Protein AF-A0A0F8XEX9-F1 (afdb_monomer_lite)

InterPro domains:
  IPR036691 Endonuclease/exonuclease/phosphatase superfamily [G3DSA:3.60.10.10] (51-305)
  IPR036691 Endonuclease/exonuclease/phosphatase superfamily [SSF56219] (55-307)

pLDDT: mean 83.43, std 15.1, range [39.84, 98.62]

Foldseek 3Di:
DVVVVVVVVVVVVVVVVVVLVVVLVVLQVVVLVPVQALQQAQAQFDKWWFWFDDPNDIAIEIEDARAALVCCVPPCCPVCQQSNPNHNNPVFCDAPDPVANDTSSLVVVLVLVLLLCPPPVGHHQKYKYFFDAPRSVVVSQVSDDPQKDKDWLDPPDDRGTIMMIGGNVFWDWPVVPWHWDDDVAPRWIWTWTWIDGPRFIETEIEGAHDLDPDLVRLLVVLVVQVVCQPVGQKYKYWYQQNDAPVSNVVSCVVVDVDPQKDKDQPAFTHWGDDSVNDDIDGGGRIIMIMGHDDTPGDTDTCCPSDPSSVSVVVVRD

Radius of gyration: 21.53 Å; chains: 1; bounding box: 59×56×55 Å

Sequence (317 aa):
LMTAIRADQLNGKVSALRQKWEIEEAIKSVFVGGLHEKWQFPSDHVPVGISLKKNKKQINIMTWNILNNCFMPHWVYKVNSQGLKRSLITELDRAISKDFQLTERDMYIVNLIVESINNPFQEKDFICLQECSKEFLMEMKTKLPKNYSIIFSREPLAKDQEAIIYRSDKFSILSNFSKCISPDFEHRVIMDVIFQSKGINIRLINAHLPFTHNVLPRSQLIHYLFDVRNSADFVIIAGDMNCTELDLKNEVKNNFSDNTCLIISPYPTVVYPKLDGNLLRTVVLDHFLILGDSYDQEVIPIDKLVSSSLEALNLLR

Secondary structure (DSSP, 8-state):
-HHHHHHHHHHHHHHHHHHHHHHHHHHHHHHHHHHHHH--SSSSS--EEEEEEETTEEEEEEEEE---GGGIIIIIIII-TTS-TTSHHHHS--BSSSSS--BHHHHHHHHHHHHHHT-TTS--SEEEEEEE-HHHHHHHHHHS-TTEEEEESSSSPPSSEEEEEEETTT-EE-GGG-EEE--SSTT--EEEEEEEETTEEEEEEEE---S-S-SHHHHHHHHHHHHTTTSSSEEEEEEE-SS-HHHHHHHHHHH-S-TTEEEE--S--EEEE-TTSS-EEEE--EEEEEESS---------TTS-HHHHHHHHHH-

Structure (mmCIF, N/CA/C/O backbone):
data_AF-A0A0F8XEX9-F1
#
_entry.id   AF-A0A0F8XEX9-F1
#
loop_
_atom_site.group_PDB
_atom_site.id
_atom_site.type_symbol
_atom_site.label_atom_id
_atom_site.label_alt_id
_atom_site.label_comp_id
_atom_site.label_asym_id
_atom_site.label_entity_id
_atom_site.label_seq_id
_atom_site.pdbx_PDB_ins_code
_atom_site.Cartn_x
_atom_site.Cartn_y
_atom_site.Cartn_z
_atom_site.occupancy
_atom_site.B_iso_or_equiv
_atom_site.auth_seq_id
_atom_site.auth_comp_id
_atom_site.auth_asym_id
_atom_site.auth_atom_id
_atom_site.pdbx_PDB_model_num
ATOM 1 N N . LEU A 1 1 ? 37.924 38.272 -30.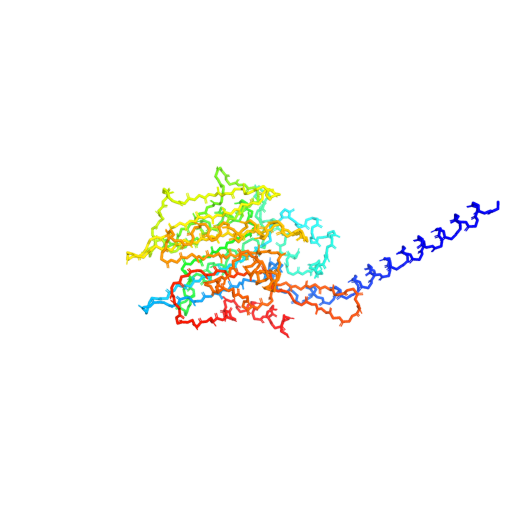191 1.00 55.19 1 LEU A N 1
ATOM 2 C CA . LEU A 1 1 ? 38.871 37.370 -29.491 1.00 55.19 1 LEU A CA 1
ATOM 3 C C . LEU A 1 1 ? 38.328 36.888 -28.138 1.00 55.19 1 LEU A C 1
ATOM 5 O O . LEU A 1 1 ? 38.081 35.701 -28.005 1.00 55.19 1 LEU A O 1
ATOM 9 N N . MET A 1 2 ? 38.034 37.775 -27.176 1.00 39.84 2 MET A N 1
ATOM 10 C CA . MET A 1 2 ? 37.462 37.407 -25.858 1.00 39.84 2 MET A CA 1
ATOM 11 C C . MET A 1 2 ? 36.144 36.605 -25.928 1.00 39.84 2 MET A C 1
ATOM 13 O O . MET A 1 2 ? 35.945 35.676 -25.150 1.00 39.84 2 MET A O 1
ATOM 17 N N . THR A 1 3 ? 35.260 36.911 -26.882 1.00 47.09 3 THR A N 1
ATOM 18 C CA . THR A 1 3 ? 33.996 36.175 -27.087 1.00 47.09 3 THR A CA 1
ATOM 19 C C . THR A 1 3 ? 34.215 34.753 -27.615 1.00 47.09 3 THR A C 1
ATOM 21 O O . THR A 1 3 ? 33.512 33.839 -27.202 1.00 47.09 3 THR A O 1
ATOM 24 N N . ALA A 1 4 ? 35.224 34.550 -28.469 1.00 40.75 4 ALA A N 1
ATOM 25 C CA . ALA A 1 4 ? 35.568 33.235 -29.016 1.00 40.75 4 ALA A CA 1
ATOM 26 C C . ALA A 1 4 ? 36.191 32.326 -27.942 1.00 40.75 4 ALA A C 1
ATOM 28 O O . ALA A 1 4 ? 35.785 31.180 -27.800 1.00 40.75 4 ALA A O 1
ATOM 29 N N . ILE A 1 5 ? 37.073 32.875 -27.097 1.00 49.56 5 ILE A N 1
ATOM 30 C CA . ILE A 1 5 ? 37.669 32.148 -25.961 1.00 49.56 5 ILE A CA 1
ATOM 31 C C . ILE A 1 5 ? 36.592 31.704 -24.955 1.00 49.56 5 ILE A C 1
ATOM 33 O O . ILE A 1 5 ? 36.642 30.587 -24.444 1.00 49.56 5 ILE A O 1
ATOM 37 N N . ARG A 1 6 ? 35.582 32.547 -24.686 1.00 46.97 6 ARG A N 1
ATOM 38 C CA . ARG A 1 6 ? 34.452 32.182 -23.813 1.00 46.97 6 ARG A CA 1
ATOM 39 C C . ARG A 1 6 ? 33.554 31.105 -24.425 1.00 46.97 6 ARG A C 1
ATOM 41 O O . ARG A 1 6 ? 33.086 30.248 -23.683 1.00 46.97 6 ARG A O 1
ATOM 48 N N . ALA A 1 7 ? 33.326 31.135 -25.739 1.00 52.25 7 ALA A N 1
ATOM 49 C CA . ALA A 1 7 ? 32.541 30.117 -26.436 1.00 52.25 7 ALA A CA 1
ATOM 50 C C . ALA A 1 7 ? 33.241 28.746 -26.426 1.00 52.25 7 ALA A C 1
ATOM 52 O O . ALA A 1 7 ? 32.605 27.749 -26.092 1.00 52.25 7 ALA A O 1
ATOM 53 N N . ASP A 1 8 ? 34.554 28.700 -26.669 1.00 56.50 8 ASP A N 1
ATOM 54 C CA . ASP A 1 8 ? 35.338 27.456 -26.609 1.00 56.50 8 ASP A CA 1
ATOM 55 C C . ASP A 1 8 ? 35.407 26.872 -25.192 1.00 56.50 8 ASP A C 1
ATOM 57 O O . ASP A 1 8 ? 35.254 25.664 -25.003 1.00 56.50 8 ASP A O 1
ATOM 61 N N . GLN A 1 9 ? 35.548 27.718 -24.165 1.00 59.16 9 GLN A N 1
ATOM 62 C CA . GLN A 1 9 ? 35.486 27.274 -22.768 1.00 59.16 9 GLN A CA 1
ATOM 63 C C . GLN A 1 9 ? 34.100 26.732 -22.384 1.00 59.16 9 GLN A C 1
ATOM 65 O O . GLN A 1 9 ? 34.009 25.782 -21.602 1.00 59.16 9 GLN A O 1
ATOM 70 N N . LEU A 1 10 ? 33.022 27.315 -22.920 1.00 61.78 10 LEU A N 1
ATOM 71 C CA . LEU A 1 10 ? 31.662 26.815 -22.712 1.00 61.78 10 LEU A CA 1
ATOM 72 C C . LEU A 1 10 ? 31.466 25.459 -23.403 1.00 61.78 10 LEU A C 1
ATOM 74 O O . LEU A 1 10 ? 30.965 24.529 -22.778 1.00 61.78 10 LEU A O 1
ATOM 78 N N . ASN A 1 11 ? 31.925 25.326 -24.650 1.00 65.75 11 ASN A N 1
ATOM 79 C CA . ASN A 1 11 ? 31.845 24.086 -25.424 1.00 65.75 11 ASN A CA 1
ATOM 80 C C . ASN A 1 11 ? 32.638 22.949 -24.767 1.00 65.75 11 ASN A C 1
ATOM 82 O O . ASN A 1 11 ? 32.134 21.831 -24.671 1.00 65.75 11 ASN A O 1
ATOM 86 N N . GLY A 1 12 ? 33.828 23.236 -24.227 1.00 66.19 12 GLY A N 1
ATOM 87 C CA . GLY A 1 12 ? 34.610 22.267 -23.456 1.00 66.19 12 GLY A CA 1
ATOM 88 C C . GLY A 1 12 ? 33.890 21.796 -22.186 1.00 66.19 12 GLY A C 1
ATOM 89 O O . GLY A 1 12 ? 33.852 20.598 -21.906 1.00 66.19 12 GLY A O 1
ATOM 90 N N . LYS A 1 13 ? 33.245 22.711 -21.446 1.00 69.62 13 LYS A N 1
ATOM 91 C CA . LYS A 1 13 ? 32.438 22.360 -20.262 1.00 69.62 13 LYS A CA 1
ATOM 92 C C . LYS A 1 13 ? 31.201 21.536 -20.621 1.00 69.62 13 LYS A C 1
ATOM 94 O O . LYS A 1 13 ? 30.913 20.562 -19.934 1.00 69.62 13 LYS A O 1
ATOM 99 N N . VAL A 1 14 ? 30.492 21.893 -21.692 1.00 69.62 14 VAL A N 1
ATOM 100 C CA . VAL A 1 14 ? 29.317 21.148 -22.173 1.00 69.62 14 VAL A CA 1
ATOM 101 C C . VAL A 1 14 ? 29.716 19.750 -22.650 1.00 69.62 14 VAL A C 1
ATOM 103 O O . VAL A 1 14 ? 29.054 18.780 -22.293 1.00 69.62 14 VAL A O 1
ATOM 106 N N . SER A 1 15 ? 30.829 19.620 -23.379 1.00 73.00 15 SER A N 1
ATOM 107 C CA . SER A 1 15 ? 31.355 18.322 -23.818 1.00 73.00 15 SER A CA 1
ATOM 108 C C . SER A 1 15 ? 31.762 17.436 -22.639 1.00 73.00 15 SER A C 1
ATOM 110 O 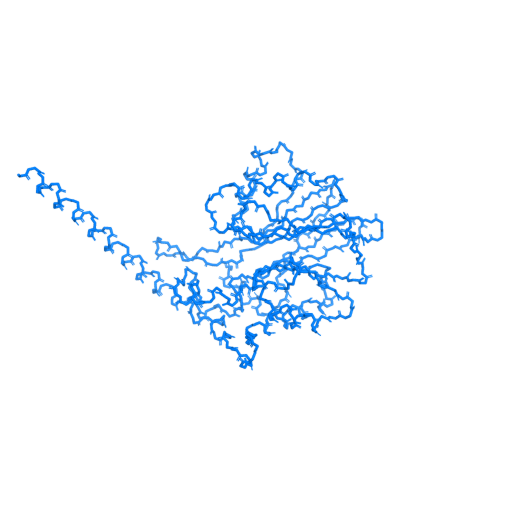O . SER A 1 15 ? 31.427 16.256 -22.627 1.00 73.00 15 SER A O 1
ATOM 112 N N . ALA A 1 16 ? 32.435 17.991 -21.625 1.00 68.38 16 ALA A N 1
ATOM 113 C CA . ALA A 1 16 ? 32.821 17.245 -20.427 1.00 68.38 16 ALA A CA 1
ATOM 114 C C . ALA A 1 16 ? 31.605 16.807 -19.592 1.00 68.38 16 ALA A C 1
ATOM 116 O O . ALA A 1 16 ? 31.568 15.681 -19.102 1.00 68.38 16 ALA A O 1
ATOM 117 N N . LEU A 1 17 ? 30.586 17.666 -19.459 1.00 68.19 17 LEU A N 1
ATOM 118 C CA . LEU A 1 17 ? 29.324 17.320 -18.795 1.00 68.19 17 LEU A CA 1
ATOM 119 C C . LEU A 1 17 ? 28.565 16.228 -19.552 1.00 68.19 17 LEU A C 1
ATOM 121 O O . LEU A 1 17 ? 28.056 15.302 -18.928 1.00 68.19 17 LEU A O 1
ATOM 125 N N . ARG A 1 18 ? 28.529 16.306 -20.887 1.00 69.12 18 ARG A N 1
ATOM 126 C CA . ARG A 1 18 ? 27.911 15.284 -21.734 1.00 69.12 18 ARG A CA 1
ATOM 127 C C . ARG A 1 18 ? 28.640 13.948 -21.627 1.00 69.12 18 ARG A C 1
ATOM 129 O O . ARG A 1 18 ? 27.987 12.938 -21.420 1.00 69.12 18 ARG A O 1
ATOM 136 N N . GLN A 1 19 ? 29.969 13.945 -21.700 1.00 67.56 19 GLN A N 1
ATOM 137 C CA . GLN A 1 19 ? 30.767 12.727 -21.554 1.00 67.56 19 GLN A CA 1
ATOM 138 C C . GLN A 1 19 ? 30.609 12.117 -20.155 1.00 67.56 19 GLN A C 1
ATOM 140 O O . GLN A 1 19 ? 30.469 10.906 -20.027 1.00 67.56 19 GLN A O 1
ATOM 145 N N . LYS A 1 20 ? 30.572 12.946 -19.103 1.00 70.06 20 LYS A N 1
ATOM 146 C CA . LYS A 1 20 ? 30.276 12.492 -17.740 1.00 70.06 20 LYS A CA 1
ATOM 147 C C . LYS A 1 20 ? 28.885 11.856 -17.653 1.00 70.06 20 LYS A C 1
ATOM 149 O O . LYS A 1 20 ? 28.767 10.778 -17.087 1.00 70.06 20 LYS A O 1
ATOM 154 N N . TRP A 1 21 ? 27.869 12.478 -18.248 1.00 70.06 21 TRP A N 1
ATOM 155 C CA . TRP A 1 21 ? 26.512 11.929 -18.307 1.00 70.06 21 TRP A CA 1
ATOM 156 C C . TRP A 1 21 ? 26.449 10.613 -19.098 1.00 70.06 21 TRP A C 1
ATOM 158 O O . TRP A 1 21 ? 25.865 9.649 -18.621 1.00 70.06 21 TRP A O 1
ATOM 168 N N . GLU A 1 22 ? 27.100 10.527 -20.261 1.00 71.69 22 GLU A N 1
ATOM 169 C CA . GLU A 1 22 ? 27.169 9.300 -21.070 1.00 71.69 22 GLU A CA 1
ATOM 170 C C . GLU A 1 22 ? 27.876 8.162 -20.313 1.00 71.69 22 GLU A C 1
ATOM 172 O O . GLU A 1 22 ? 27.427 7.019 -20.364 1.00 71.69 22 GLU A O 1
ATOM 177 N N . ILE A 1 23 ? 28.938 8.469 -19.559 1.00 68.00 23 ILE A N 1
ATOM 178 C CA . ILE A 1 23 ? 29.617 7.512 -18.675 1.00 68.00 23 ILE A CA 1
ATOM 179 C C . ILE A 1 23 ? 28.709 7.100 -17.511 1.00 68.00 23 ILE A C 1
ATOM 181 O O . ILE A 1 23 ? 28.632 5.916 -17.203 1.00 68.00 23 ILE A O 1
ATOM 185 N N . GLU A 1 24 ? 28.002 8.036 -16.873 1.00 64.94 24 GLU A N 1
ATOM 186 C CA . GLU A 1 24 ? 27.051 7.734 -15.796 1.00 64.94 24 GLU A CA 1
ATOM 187 C C . GLU A 1 24 ? 25.910 6.833 -16.289 1.00 64.94 24 GLU A C 1
ATOM 189 O O . GLU A 1 24 ? 25.579 5.854 -15.625 1.00 64.94 24 GLU A O 1
ATOM 194 N N . GLU A 1 25 ? 25.348 7.100 -17.469 1.00 63.91 25 GLU A N 1
ATOM 195 C CA . GLU A 1 25 ? 24.324 6.256 -18.095 1.00 63.91 25 GLU A CA 1
ATOM 196 C C . GLU A 1 25 ? 24.874 4.880 -18.495 1.00 63.91 25 GLU A C 1
ATOM 198 O O . GLU A 1 25 ? 24.223 3.858 -18.265 1.00 63.91 25 GLU A O 1
ATOM 203 N N . ALA A 1 26 ? 26.101 4.819 -19.020 1.00 62.62 26 ALA A N 1
ATOM 204 C CA . ALA A 1 26 ? 26.761 3.556 -19.331 1.00 62.62 26 ALA A CA 1
ATOM 205 C C . ALA A 1 26 ? 27.025 2.724 -18.062 1.00 62.62 26 ALA A C 1
ATOM 207 O O . ALA A 1 26 ? 26.693 1.539 -18.031 1.00 62.62 26 ALA A O 1
ATOM 208 N N . ILE A 1 27 ? 27.540 3.332 -16.987 1.00 59.12 27 ILE A N 1
ATOM 209 C CA . ILE A 1 27 ? 27.773 2.672 -15.691 1.00 59.12 27 ILE A CA 1
ATOM 210 C C . ILE A 1 27 ? 26.454 2.178 -15.097 1.00 59.12 27 ILE A C 1
ATOM 212 O O . ILE A 1 27 ? 26.380 1.018 -14.685 1.00 59.12 27 ILE A O 1
ATOM 216 N N . LYS A 1 28 ? 25.401 3.009 -15.110 1.00 56.44 28 LYS A N 1
ATOM 217 C CA . LYS A 1 28 ? 24.053 2.584 -14.707 1.00 56.44 28 LYS A CA 1
ATOM 218 C C . LYS A 1 28 ? 23.631 1.355 -15.497 1.00 56.44 28 LYS A C 1
ATOM 220 O O . LYS A 1 28 ? 23.244 0.374 -14.881 1.00 56.44 28 LYS A O 1
ATOM 225 N N . SER A 1 29 ? 23.766 1.369 -16.826 1.00 57.22 29 SER A N 1
ATOM 226 C CA . SER A 1 29 ? 23.341 0.257 -17.685 1.00 57.22 29 SER A CA 1
ATOM 227 C C . SER A 1 29 ? 24.072 -1.064 -17.398 1.00 57.22 29 SER A C 1
ATOM 229 O O . SER A 1 29 ? 23.446 -2.122 -17.454 1.00 57.22 29 SER A O 1
ATOM 231 N N . VAL A 1 30 ? 25.361 -1.015 -17.036 1.00 56.38 30 VAL A N 1
ATOM 232 C CA . VAL A 1 30 ? 26.176 -2.203 -16.721 1.00 56.38 30 VAL A CA 1
ATOM 233 C C . VAL A 1 30 ? 25.850 -2.753 -15.328 1.00 56.38 30 VAL A C 1
ATOM 235 O O . VAL A 1 30 ? 25.671 -3.958 -15.180 1.00 56.38 30 VAL A O 1
ATOM 238 N N . PHE A 1 31 ? 25.709 -1.896 -14.310 1.00 54.59 31 PHE A N 1
ATOM 239 C CA . PHE A 1 31 ? 25.426 -2.327 -12.929 1.00 54.59 31 PHE A CA 1
ATOM 240 C C . PHE A 1 31 ? 23.981 -2.790 -12.716 1.00 54.59 31 PHE A C 1
ATOM 242 O O . PHE A 1 31 ? 23.730 -3.775 -12.022 1.00 54.59 31 PHE A O 1
ATOM 249 N N . VAL A 1 32 ? 23.028 -2.126 -13.368 1.00 53.97 32 VAL A N 1
ATOM 250 C CA . VAL A 1 32 ? 21.626 -2.562 -13.461 1.00 53.97 32 VAL A CA 1
ATOM 251 C C . VAL A 1 32 ? 21.503 -3.955 -14.095 1.00 53.97 32 VAL A C 1
ATOM 253 O O . VAL A 1 32 ? 20.562 -4.701 -13.812 1.00 53.97 32 VAL A O 1
ATOM 256 N N . GLY A 1 33 ? 22.481 -4.340 -14.918 1.00 51.69 33 GLY A N 1
ATOM 257 C CA . GLY A 1 33 ? 22.553 -5.642 -15.569 1.00 51.69 33 GLY A CA 1
ATOM 258 C C . GLY A 1 33 ? 22.559 -6.843 -14.614 1.00 51.69 33 GLY A C 1
ATOM 259 O O . GLY A 1 33 ? 22.161 -7.917 -15.027 1.00 51.69 33 GLY A O 1
ATOM 260 N N . GLY A 1 34 ? 22.949 -6.689 -13.345 1.00 58.91 34 GLY A N 1
ATOM 261 C CA . GLY A 1 34 ? 22.879 -7.788 -12.369 1.00 58.91 34 GLY A CA 1
ATOM 262 C C . GLY A 1 34 ? 21.633 -7.776 -11.479 1.00 58.91 34 GLY A C 1
ATOM 263 O O . GLY A 1 34 ? 21.325 -8.783 -10.847 1.00 58.91 34 GLY A O 1
ATOM 264 N N . LEU A 1 35 ? 20.932 -6.640 -11.375 1.00 66.62 35 LEU A N 1
ATOM 265 C CA . LEU A 1 35 ? 19.806 -6.508 -10.448 1.00 66.62 35 LEU A CA 1
ATOM 266 C C . LEU A 1 35 ? 18.542 -7.178 -10.992 1.00 66.62 35 LEU A C 1
ATOM 268 O O . LEU A 1 35 ? 17.862 -7.882 -10.251 1.00 66.62 35 LEU A O 1
ATOM 272 N N . HIS A 1 36 ? 18.251 -6.996 -12.281 1.00 69.12 36 HIS A N 1
ATOM 273 C CA . HIS A 1 36 ? 17.047 -7.550 -12.897 1.00 69.12 36 HIS A CA 1
ATOM 274 C C . HIS A 1 36 ? 16.978 -9.080 -12.800 1.00 69.12 36 HIS A C 1
ATOM 276 O O . HIS A 1 36 ? 15.906 -9.608 -12.526 1.00 69.12 36 HIS A O 1
ATOM 282 N N . GLU A 1 37 ? 18.114 -9.778 -12.934 1.00 71.31 37 GLU A N 1
ATOM 283 C CA . GLU A 1 37 ? 18.192 -11.241 -12.788 1.00 71.31 37 GLU A CA 1
ATOM 284 C C . GLU A 1 37 ? 17.806 -11.697 -11.375 1.00 71.31 37 GLU A C 1
ATOM 286 O O . GLU A 1 37 ? 17.230 -12.768 -11.191 1.00 71.31 37 GLU A O 1
ATOM 291 N N . LYS A 1 38 ? 18.099 -10.873 -10.365 1.00 77.06 38 LYS A N 1
ATOM 292 C CA . LYS A 1 38 ? 17.821 -11.182 -8.960 1.00 77.06 38 LYS A CA 1
ATOM 293 C C . LYS A 1 38 ? 16.453 -10.688 -8.495 1.00 77.06 38 LYS A C 1
ATOM 295 O O . LYS A 1 38 ? 15.954 -11.165 -7.479 1.00 77.06 38 LYS A O 1
ATOM 300 N N . TRP A 1 39 ? 15.843 -9.744 -9.211 1.00 82.00 39 TRP A N 1
ATOM 301 C CA . TRP A 1 39 ? 14.526 -9.214 -8.874 1.00 82.00 39 TRP A CA 1
ATOM 302 C C . TRP A 1 39 ? 13.417 -10.157 -9.354 1.00 82.00 39 TRP A C 1
ATOM 304 O O . TRP A 1 39 ? 12.761 -9.944 -10.373 1.00 82.00 39 TRP A O 1
ATOM 314 N N . GLN A 1 40 ? 13.212 -11.222 -8.585 1.00 85.00 40 GLN A N 1
ATOM 315 C CA . GLN A 1 40 ? 12.191 -12.245 -8.818 1.00 85.00 40 GLN A CA 1
ATOM 316 C C . GLN A 1 40 ? 10.869 -11.905 -8.108 1.00 85.00 40 GLN A C 1
ATOM 318 O O . GLN A 1 40 ? 10.190 -12.769 -7.557 1.00 85.00 40 GLN A O 1
ATOM 323 N N . PHE A 1 41 ? 10.508 -10.617 -8.095 1.00 88.12 41 PHE A N 1
ATOM 324 C CA . PHE A 1 41 ? 9.301 -10.105 -7.449 1.00 88.12 41 PHE A CA 1
ATOM 325 C C . PHE A 1 41 ? 8.422 -9.337 -8.456 1.00 88.12 41 PHE A C 1
ATOM 327 O O . PHE A 1 41 ? 8.970 -8.639 -9.312 1.00 88.12 41 PHE A O 1
ATOM 334 N N . PRO A 1 42 ? 7.076 -9.452 -8.407 1.00 91.88 42 PRO A N 1
ATOM 335 C CA . PRO A 1 42 ? 6.188 -8.918 -9.451 1.00 91.88 42 PRO A CA 1
ATOM 336 C C . PRO A 1 42 ? 5.854 -7.419 -9.309 1.00 91.88 42 PRO A C 1
ATOM 338 O O . PRO A 1 42 ? 5.080 -6.888 -10.105 1.00 91.88 42 PRO A O 1
ATOM 341 N N . SER A 1 43 ? 6.425 -6.728 -8.323 1.00 93.19 43 SER A N 1
ATOM 342 C CA . SER A 1 43 ? 6.314 -5.275 -8.132 1.00 93.19 43 SER A CA 1
ATOM 343 C C . SER A 1 43 ? 7.705 -4.681 -7.912 1.00 93.19 43 SER A C 1
ATOM 345 O O . SER A 1 43 ? 8.633 -5.412 -7.559 1.00 93.19 43 SER A O 1
ATOM 347 N N . ASP A 1 44 ? 7.862 -3.381 -8.148 1.00 90.62 44 ASP A N 1
ATOM 348 C CA . ASP A 1 44 ? 9.071 -2.626 -7.814 1.00 90.62 44 ASP A CA 1
ATOM 349 C C . ASP A 1 44 ? 9.199 -2.340 -6.310 1.00 90.62 44 ASP A C 1
ATOM 351 O O . ASP A 1 44 ? 10.302 -2.072 -5.834 1.00 90.62 44 ASP A O 1
ATOM 355 N N . HIS A 1 45 ? 8.105 -2.490 -5.560 1.00 92.06 45 HIS A N 1
ATOM 356 C CA . HIS A 1 45 ? 8.088 -2.483 -4.101 1.00 92.06 45 HIS A CA 1
ATOM 357 C C . HIS A 1 45 ? 7.814 -3.886 -3.549 1.00 92.06 45 HIS A C 1
ATOM 359 O O . HIS A 1 45 ? 6.994 -4.640 -4.081 1.00 92.06 45 HIS A O 1
ATOM 365 N N . VAL A 1 46 ? 8.442 -4.232 -2.424 1.00 89.25 46 VAL A N 1
ATOM 366 C CA . VAL A 1 46 ? 8.003 -5.369 -1.596 1.00 89.25 46 VAL A CA 1
ATOM 367 C C . VAL A 1 46 ? 6.885 -4.934 -0.636 1.00 89.25 46 VAL A C 1
ATOM 369 O O . VAL A 1 46 ? 6.954 -3.827 -0.100 1.00 89.25 46 VAL A O 1
ATOM 372 N N . PRO A 1 47 ? 5.864 -5.777 -0.371 1.00 90.69 47 PRO A N 1
ATOM 373 C CA . PRO A 1 47 ? 4.828 -5.449 0.605 1.00 90.69 47 PRO A CA 1
ATOM 374 C C . PRO A 1 47 ? 5.469 -5.287 1.976 1.00 90.69 47 PRO A C 1
ATOM 376 O O . PRO A 1 47 ? 6.367 -6.058 2.303 1.00 90.69 47 PRO A O 1
ATOM 379 N N . VAL A 1 48 ? 4.983 -4.360 2.799 1.00 89.81 48 VAL A N 1
ATOM 380 C CA . VAL A 1 48 ? 5.390 -4.194 4.205 1.00 89.81 48 VAL A CA 1
ATOM 381 C C . VAL A 1 48 ? 4.185 -4.327 5.117 1.00 89.81 48 VAL A C 1
ATOM 383 O O . VAL A 1 48 ? 3.057 -4.026 4.733 1.00 89.81 48 VAL A O 1
ATOM 386 N N . GLY A 1 49 ? 4.395 -4.755 6.358 1.00 90.25 49 GLY A N 1
ATOM 387 C CA . GLY A 1 49 ? 3.301 -4.822 7.313 1.00 90.25 49 GLY A CA 1
ATOM 388 C C . GLY A 1 49 ? 3.727 -4.696 8.759 1.00 90.25 49 GLY A C 1
ATOM 389 O O . GLY A 1 49 ? 4.902 -4.826 9.102 1.00 90.25 49 GLY A O 1
ATOM 390 N N . ILE A 1 50 ? 2.730 -4.430 9.594 1.00 89.75 50 ILE A N 1
ATOM 391 C CA . ILE A 1 50 ? 2.855 -4.235 11.033 1.00 89.75 50 ILE A CA 1
ATOM 392 C C . ILE A 1 50 ? 1.722 -4.957 11.761 1.00 89.75 50 ILE A C 1
ATOM 394 O O . ILE A 1 50 ? 0.648 -5.205 11.209 1.00 89.75 50 ILE A O 1
ATOM 398 N N . SER A 1 51 ? 1.963 -5.274 13.029 1.00 89.50 51 SER A N 1
ATOM 399 C CA . SER A 1 51 ? 0.940 -5.739 13.964 1.00 89.50 51 SER A CA 1
ATOM 400 C C . SER A 1 51 ? 0.825 -4.720 15.091 1.00 89.50 51 SER A C 1
ATOM 402 O O . SER A 1 51 ? 1.814 -4.393 15.739 1.00 89.50 51 SER A O 1
ATOM 404 N N . LEU A 1 52 ? -0.373 -4.196 15.325 1.00 85.81 52 LEU A N 1
ATOM 405 C CA . LEU A 1 52 ? -0.647 -3.252 16.403 1.00 85.81 52 LEU A CA 1
ATOM 406 C C . LEU A 1 52 ? -1.431 -3.943 17.500 1.00 85.81 52 LEU A C 1
ATOM 408 O O . LEU A 1 52 ? -2.503 -4.488 17.244 1.00 85.81 52 LEU A O 1
ATOM 412 N N . LYS A 1 53 ? -0.914 -3.904 18.728 1.00 83.75 53 LYS A N 1
ATOM 413 C CA . LYS A 1 53 ? -1.552 -4.525 19.886 1.00 83.75 53 LYS A CA 1
ATOM 414 C C . LYS A 1 53 ? -1.967 -3.468 20.904 1.00 83.75 53 LYS A C 1
ATOM 416 O O . LYS A 1 53 ? -1.151 -2.674 21.356 1.00 83.75 53 LYS A O 1
ATOM 421 N N . LYS A 1 54 ? -3.243 -3.474 21.293 1.00 76.81 54 LYS A N 1
ATOM 422 C CA . LYS A 1 54 ? -3.766 -2.670 22.411 1.00 76.81 54 LYS A CA 1
ATOM 423 C C . LYS A 1 54 ? -4.841 -3.455 23.147 1.00 76.81 54 LYS A C 1
ATOM 425 O O . LYS A 1 54 ? -5.749 -4.009 22.530 1.00 76.81 54 LYS A O 1
ATOM 430 N N . ASN A 1 55 ? -4.735 -3.538 24.473 1.00 78.31 55 ASN A N 1
ATOM 431 C CA . ASN A 1 55 ? -5.696 -4.247 25.329 1.00 78.31 55 ASN A CA 1
ATOM 432 C C . ASN A 1 55 ? -5.996 -5.684 24.851 1.00 78.31 55 ASN A C 1
ATOM 434 O O . ASN A 1 55 ? -7.153 -6.100 24.789 1.00 78.31 55 ASN A O 1
ATOM 438 N N . LYS A 1 56 ? -4.950 -6.437 24.476 1.00 80.62 56 LYS A N 1
ATOM 439 C CA . LYS A 1 56 ? -5.017 -7.808 23.915 1.00 80.62 56 LYS A CA 1
ATOM 440 C C . LYS A 1 56 ? -5.701 -7.940 22.545 1.00 80.62 56 LYS A C 1
ATOM 442 O O . LYS A 1 56 ? -5.782 -9.052 22.032 1.00 80.62 56 LYS A O 1
ATOM 447 N N . LYS A 1 57 ? -6.169 -6.850 21.934 1.00 83.25 57 LYS A N 1
ATOM 448 C CA . LYS A 1 57 ? -6.604 -6.843 20.534 1.00 83.25 57 LYS A CA 1
ATOM 449 C C . LYS A 1 57 ? -5.390 -6.592 19.652 1.00 83.25 57 LYS A C 1
ATOM 451 O O . LYS A 1 57 ? -4.614 -5.687 19.946 1.00 83.25 57 LYS A O 1
ATOM 456 N N . GLN A 1 58 ? -5.246 -7.396 18.608 1.00 88.50 58 GLN A N 1
ATOM 457 C CA . GLN A 1 58 ? -4.215 -7.250 17.589 1.00 88.50 58 GLN A CA 1
ATOM 458 C C . GLN A 1 58 ? -4.877 -6.838 16.273 1.00 88.50 58 GLN A C 1
ATOM 460 O O . GLN A 1 58 ? -5.932 -7.375 15.935 1.00 88.50 58 GLN A O 1
ATOM 465 N N . ILE A 1 59 ? -4.273 -5.873 15.583 1.00 91.19 59 ILE A N 1
ATOM 466 C CA . ILE A 1 59 ? -4.669 -5.396 14.260 1.00 91.19 59 ILE A CA 1
ATOM 467 C C . ILE A 1 59 ? -3.469 -5.574 13.339 1.00 91.19 59 ILE A C 1
ATOM 469 O O . ILE A 1 59 ? -2.416 -4.985 13.579 1.00 91.19 59 ILE A O 1
ATOM 473 N N . ASN A 1 60 ? -3.627 -6.369 12.291 1.00 93.25 60 ASN A N 1
ATOM 474 C CA . ASN A 1 60 ? -2.569 -6.629 11.322 1.00 93.25 60 ASN A CA 1
ATOM 475 C C . ASN A 1 60 ? -2.811 -5.814 10.053 1.00 93.25 60 ASN A C 1
ATOM 477 O O . ASN A 1 60 ? -3.860 -5.945 9.420 1.00 93.25 60 ASN A O 1
ATOM 481 N N . ILE A 1 61 ? -1.837 -4.992 9.675 1.00 94.62 61 ILE A N 1
ATOM 482 C CA . ILE A 1 61 ? -1.942 -4.066 8.544 1.00 94.62 61 ILE A CA 1
ATOM 483 C C . ILE A 1 61 ? -0.799 -4.351 7.585 1.00 94.62 61 ILE A C 1
ATOM 485 O O . ILE A 1 61 ? 0.344 -4.511 8.009 1.00 94.62 61 ILE A O 1
ATOM 489 N N . MET A 1 62 ? -1.113 -4.409 6.299 1.00 95.31 62 MET A N 1
ATOM 490 C CA . MET A 1 62 ? -0.140 -4.462 5.215 1.00 95.31 62 MET A CA 1
ATOM 491 C C . MET A 1 62 ? -0.317 -3.232 4.327 1.00 95.31 62 MET A C 1
ATOM 493 O O . MET A 1 62 ? -1.443 -2.775 4.138 1.00 95.31 62 MET A O 1
ATOM 497 N N . THR A 1 63 ? 0.768 -2.711 3.770 1.00 96.56 63 THR A N 1
ATOM 498 C CA . THR A 1 63 ? 0.712 -1.783 2.643 1.00 96.56 63 THR A CA 1
ATOM 499 C C . THR A 1 63 ? 1.612 -2.256 1.515 1.00 96.56 63 THR A C 1
ATOM 501 O O . THR A 1 63 ? 2.625 -2.912 1.775 1.00 96.56 63 THR A O 1
ATOM 504 N N . TRP A 1 64 ? 1.215 -1.974 0.276 1.00 96.88 64 TRP A N 1
ATOM 505 C CA . TRP A 1 64 ? 1.976 -2.366 -0.899 1.00 96.88 64 TRP A CA 1
ATOM 506 C C . TRP A 1 64 ? 1.651 -1.497 -2.120 1.00 96.88 64 TRP A C 1
ATOM 508 O O . TRP A 1 64 ? 0.522 -1.529 -2.619 1.00 96.88 64 TRP A O 1
ATOM 518 N N . ASN A 1 65 ? 2.658 -0.794 -2.645 1.00 96.94 65 ASN A N 1
ATOM 519 C CA . ASN A 1 65 ? 2.619 -0.266 -4.005 1.00 96.94 65 ASN A CA 1
ATOM 520 C C . ASN A 1 65 ? 2.819 -1.427 -4.995 1.00 96.94 65 ASN A C 1
ATOM 522 O O . ASN A 1 65 ? 3.854 -2.096 -4.995 1.00 96.94 65 ASN A O 1
ATOM 526 N N . ILE A 1 66 ? 1.796 -1.729 -5.794 1.00 96.50 66 ILE A N 1
ATOM 527 C CA . ILE A 1 66 ? 1.807 -2.912 -6.667 1.00 96.50 66 ILE A CA 1
ATOM 528 C C . ILE A 1 66 ? 2.337 -2.629 -8.075 1.00 96.50 66 ILE A C 1
ATOM 530 O O . ILE A 1 66 ? 2.405 -3.562 -8.883 1.00 96.50 66 ILE A O 1
ATOM 534 N N . LEU A 1 67 ? 2.733 -1.379 -8.345 1.00 95.62 67 LEU A N 1
ATOM 535 C CA . LEU A 1 67 ? 3.132 -0.846 -9.643 1.00 95.62 67 LEU A CA 1
ATOM 536 C C . LEU A 1 67 ? 2.014 -0.964 -10.679 1.00 95.62 67 LEU A C 1
ATOM 538 O O . LEU A 1 67 ? 1.664 -2.062 -11.100 1.00 95.62 67 LEU A O 1
ATOM 542 N N . ASN A 1 68 ? 1.474 0.141 -11.179 1.00 95.38 68 ASN A N 1
ATOM 543 C CA . ASN A 1 68 ? 0.450 0.067 -12.227 1.00 95.38 68 ASN A CA 1
ATOM 544 C C . ASN A 1 68 ? 1.076 -0.289 -13.588 1.00 95.38 68 ASN A C 1
ATOM 546 O O . ASN A 1 68 ? 2.098 0.282 -13.980 1.00 95.38 68 ASN A O 1
ATOM 550 N N . ASN A 1 69 ? 0.421 -1.145 -14.387 1.00 92.69 69 ASN A N 1
ATOM 551 C CA . ASN A 1 69 ? 0.858 -1.448 -15.760 1.00 92.69 69 ASN A CA 1
ATOM 552 C C . ASN A 1 69 ? 1.002 -0.182 -16.627 1.00 92.69 69 ASN A C 1
ATOM 554 O O . ASN A 1 69 ? 1.820 -0.150 -17.546 1.00 92.69 69 ASN A O 1
ATOM 558 N N . CYS A 1 70 ? 0.254 0.893 -16.339 1.00 92.56 70 CYS A N 1
ATOM 559 C CA . CYS A 1 70 ? 0.389 2.143 -17.089 1.00 92.56 70 CYS A CA 1
ATOM 560 C C . CYS A 1 70 ? 1.779 2.789 -16.967 1.00 92.56 70 CYS A C 1
ATOM 562 O O . CYS A 1 70 ? 2.163 3.569 -17.842 1.00 92.56 70 CYS A O 1
ATOM 564 N N . PHE A 1 71 ? 2.550 2.456 -15.927 1.00 92.06 71 PHE A N 1
ATOM 565 C CA . PHE A 1 71 ? 3.912 2.952 -15.742 1.00 92.06 71 PHE A CA 1
ATOM 566 C C . PHE A 1 71 ? 4.967 2.095 -16.454 1.00 92.06 71 PHE A C 1
ATOM 568 O O . PHE A 1 71 ? 6.078 2.580 -16.683 1.00 92.06 71 PHE A O 1
ATOM 575 N N . MET A 1 72 ? 4.632 0.881 -16.909 1.00 92.62 72 MET A N 1
ATOM 576 C CA . MET A 1 72 ? 5.580 -0.036 -17.559 1.00 92.62 72 MET A CA 1
ATOM 577 C C . MET A 1 72 ? 6.312 0.586 -18.765 1.00 92.62 72 MET A C 1
ATOM 579 O O . MET A 1 72 ? 7.551 0.567 -18.773 1.00 92.62 72 MET A O 1
ATOM 583 N N . PRO A 1 73 ? 5.637 1.218 -19.758 1.00 91.38 73 PRO A N 1
ATOM 584 C CA . PRO A 1 73 ? 6.314 1.757 -20.945 1.00 91.38 73 PRO A CA 1
ATOM 585 C C . PRO A 1 73 ? 7.339 2.851 -20.634 1.00 91.38 73 PRO A C 1
ATOM 587 O O . PRO A 1 73 ? 8.370 2.958 -21.302 1.00 91.38 73 PRO A O 1
ATOM 590 N N . HIS A 1 74 ? 7.051 3.690 -19.639 1.00 87.12 74 HIS A N 1
ATOM 591 C CA . HIS A 1 74 ? 7.848 4.875 -19.343 1.00 87.12 74 HIS A CA 1
ATOM 592 C C . HIS A 1 74 ? 8.848 4.631 -18.216 1.00 87.12 74 HIS A C 1
ATOM 594 O O . HIS A 1 74 ? 10.033 4.901 -18.398 1.00 87.12 74 HIS A O 1
ATOM 600 N N . TRP A 1 75 ? 8.403 4.101 -17.082 1.00 86.06 75 TRP A N 1
ATOM 601 C CA . TRP A 1 75 ? 9.239 3.933 -15.899 1.00 86.06 75 TRP A CA 1
ATOM 602 C C . TRP A 1 75 ? 10.147 2.709 -16.011 1.00 86.06 75 TRP A C 1
ATOM 604 O O . TRP A 1 75 ? 11.365 2.826 -15.878 1.00 86.06 75 TRP A O 1
ATOM 614 N N . VAL A 1 76 ? 9.584 1.553 -16.364 1.00 87.94 76 VAL A N 1
ATOM 615 C CA . VAL A 1 76 ? 10.328 0.285 -16.355 1.00 87.94 76 VAL A CA 1
ATOM 616 C C . VAL A 1 76 ? 11.129 0.086 -17.643 1.00 87.94 76 VAL A C 1
ATOM 618 O O . VAL A 1 76 ? 12.343 -0.109 -17.600 1.00 87.94 76 VAL A O 1
ATOM 621 N N . TYR A 1 77 ? 10.490 0.172 -18.814 1.00 87.06 77 TYR A N 1
ATOM 622 C CA . TYR A 1 77 ? 11.164 -0.142 -20.080 1.00 87.06 77 TYR A CA 1
ATOM 623 C C . TYR A 1 77 ? 12.105 0.957 -20.585 1.00 87.06 77 TYR A C 1
ATOM 625 O O . TYR A 1 77 ? 13.153 0.638 -21.173 1.00 87.06 77 TYR A O 1
ATOM 633 N N . LYS A 1 78 ? 11.711 2.228 -20.405 1.00 85.25 78 LYS A N 1
ATOM 634 C CA . LYS A 1 78 ? 12.422 3.400 -20.938 1.00 85.25 78 LYS A CA 1
ATOM 635 C C . LYS A 1 78 ? 13.387 4.014 -19.927 1.00 85.25 78 LYS A C 1
ATOM 637 O O . LYS A 1 78 ? 14.553 4.165 -20.267 1.00 85.25 78 LYS A O 1
ATOM 642 N N . VAL A 1 79 ? 12.913 4.395 -18.737 1.00 82.94 79 VAL A N 1
ATOM 643 C CA . VAL A 1 79 ? 13.758 5.036 -17.714 1.00 82.94 79 VAL A CA 1
ATOM 644 C C . VAL A 1 79 ? 14.653 4.006 -17.027 1.00 82.94 79 VAL A C 1
ATOM 646 O O . VAL A 1 79 ? 15.848 4.247 -16.892 1.00 82.94 79 VAL A O 1
ATOM 649 N N . ASN A 1 80 ? 14.098 2.853 -16.636 1.00 80.38 80 ASN A N 1
ATOM 650 C CA . ASN A 1 80 ? 14.820 1.754 -15.991 1.00 80.38 80 ASN A CA 1
ATOM 651 C C . ASN A 1 80 ? 15.697 2.216 -14.805 1.00 80.38 80 ASN A C 1
ATOM 653 O O . ASN A 1 80 ? 16.805 1.720 -14.600 1.00 80.38 80 ASN A O 1
ATOM 657 N N . SER A 1 81 ? 15.211 3.196 -14.037 1.00 73.56 81 SER A N 1
ATOM 658 C CA . SER A 1 81 ? 15.963 3.892 -12.978 1.00 73.56 81 SER A CA 1
ATOM 659 C C . SER A 1 81 ? 16.418 2.961 -11.859 1.00 73.56 81 SER A C 1
ATOM 661 O O . SER A 1 81 ? 17.476 3.179 -11.276 1.00 73.56 81 SER A O 1
ATOM 663 N N . GLN A 1 82 ? 15.628 1.930 -11.575 1.00 76.62 82 GLN A N 1
ATOM 664 C CA . GLN A 1 82 ? 15.890 0.923 -10.548 1.00 76.62 82 GLN A CA 1
ATOM 665 C C . GLN A 1 82 ? 16.494 -0.360 -11.123 1.00 76.62 82 GLN A C 1
ATOM 667 O O . GLN A 1 82 ? 16.834 -1.272 -10.385 1.00 76.62 82 GLN A O 1
ATOM 672 N N . GLY A 1 83 ? 16.647 -0.450 -12.442 1.00 77.19 83 GLY A N 1
ATOM 673 C CA . GLY A 1 83 ? 17.203 -1.632 -13.074 1.00 77.19 83 GLY A CA 1
ATOM 674 C C . GLY A 1 83 ? 16.298 -2.854 -13.129 1.00 77.19 83 GLY A C 1
ATOM 675 O O . GLY A 1 83 ? 16.774 -3.980 -13.044 1.00 77.19 83 GLY A O 1
ATOM 676 N N . LEU A 1 84 ? 15.000 -2.619 -13.293 1.00 83.94 84 LEU A N 1
ATOM 677 C CA . LEU A 1 84 ? 13.952 -3.638 -13.329 1.00 83.94 84 LEU A CA 1
ATOM 678 C C . LEU A 1 84 ? 13.660 -4.171 -14.736 1.00 83.94 84 LEU A C 1
ATOM 680 O O . LEU A 1 84 ? 12.873 -5.096 -14.912 1.00 83.94 84 LEU A O 1
ATOM 684 N N . LYS A 1 85 ? 14.268 -3.604 -15.776 1.00 84.62 85 LYS A N 1
ATOM 685 C CA . LYS A 1 85 ? 14.118 -4.109 -17.140 1.00 84.62 85 LYS A CA 1
ATOM 686 C C . LYS A 1 85 ? 14.694 -5.523 -17.237 1.00 84.62 85 LYS A C 1
ATOM 688 O O . LYS A 1 85 ? 15.872 -5.701 -16.952 1.00 84.62 85 LYS A O 1
ATOM 693 N N . ARG A 1 86 ? 13.897 -6.474 -17.745 1.00 85.00 86 ARG A N 1
ATOM 694 C CA . ARG A 1 86 ? 14.184 -7.926 -17.801 1.00 85.00 86 ARG A CA 1
ATOM 695 C C . ARG A 1 86 ? 14.093 -8.642 -16.447 1.00 85.00 86 ARG A C 1
ATOM 697 O O . ARG A 1 86 ? 14.627 -9.733 -16.317 1.00 85.00 86 ARG A O 1
ATOM 704 N N . SER A 1 87 ? 13.452 -8.037 -15.449 1.00 89.12 87 SER A N 1
ATOM 705 C CA . SER A 1 87 ? 13.072 -8.741 -14.223 1.00 89.12 87 SER A CA 1
ATOM 706 C C . SER A 1 87 ? 11.762 -9.503 -14.414 1.00 89.12 87 SER A C 1
ATOM 708 O O . SER A 1 87 ? 11.082 -9.331 -15.438 1.00 89.12 87 SER A O 1
ATOM 710 N N . LEU A 1 88 ? 11.351 -10.241 -13.377 1.00 90.12 88 LEU A N 1
ATOM 711 C CA . LEU A 1 88 ? 10.051 -10.911 -13.329 1.00 90.12 88 LEU A CA 1
ATOM 712 C C . LEU A 1 88 ? 8.884 -9.951 -13.636 1.00 90.12 88 LEU A C 1
ATOM 714 O O . LEU A 1 88 ? 7.916 -10.350 -14.277 1.00 90.12 88 LEU A O 1
ATOM 718 N N . ILE A 1 89 ? 8.995 -8.668 -13.261 1.00 92.62 89 ILE A N 1
ATOM 719 C CA . ILE A 1 89 ? 7.995 -7.631 -13.574 1.00 92.62 89 ILE A CA 1
ATOM 720 C C . ILE A 1 89 ? 7.764 -7.560 -15.086 1.00 92.62 89 ILE A C 1
ATOM 722 O O . ILE A 1 89 ? 6.637 -7.680 -15.553 1.00 92.62 89 ILE A O 1
ATOM 726 N N . THR A 1 90 ? 8.835 -7.392 -15.866 1.00 92.88 90 THR A N 1
ATOM 727 C CA . THR A 1 90 ? 8.729 -7.293 -17.329 1.00 92.88 90 THR A CA 1
ATOM 728 C C . THR A 1 90 ? 8.469 -8.629 -18.009 1.00 92.88 90 THR A C 1
ATOM 730 O O . THR A 1 90 ? 7.925 -8.644 -19.110 1.00 92.88 90 THR A O 1
ATOM 733 N N . GLU A 1 91 ? 8.864 -9.742 -17.385 1.00 93.12 91 GLU A N 1
ATOM 734 C CA . GLU A 1 91 ? 8.554 -11.077 -17.890 1.00 93.12 91 GLU A CA 1
ATOM 735 C C . GLU A 1 91 ? 7.062 -11.377 -17.781 1.00 93.12 91 GLU A C 1
ATOM 737 O O . GLU A 1 91 ? 6.517 -12.001 -18.685 1.00 93.12 91 GLU A O 1
ATOM 742 N N . LEU A 1 92 ? 6.395 -10.931 -16.717 1.00 94.44 92 LEU A N 1
ATOM 743 C CA . LEU A 1 92 ? 4.967 -11.156 -16.486 1.00 94.44 92 LEU A CA 1
ATOM 744 C C . LEU A 1 92 ? 4.068 -10.030 -17.034 1.00 94.44 92 LEU A C 1
ATOM 746 O O . LEU A 1 92 ? 2.843 -10.120 -16.934 1.00 94.44 92 LEU A O 1
ATOM 750 N N . ASP A 1 93 ? 4.630 -8.979 -17.637 1.00 94.00 93 ASP A N 1
ATOM 751 C CA . ASP A 1 93 ? 3.876 -7.887 -18.277 1.00 94.00 93 ASP A CA 1
ATOM 752 C C . ASP A 1 93 ? 3.310 -8.313 -19.645 1.00 94.00 93 ASP A C 1
ATOM 754 O O . ASP A 1 93 ? 3.657 -7.806 -20.713 1.00 94.00 93 ASP A O 1
ATOM 758 N N . ARG A 1 94 ? 2.466 -9.345 -19.610 1.00 93.62 94 ARG A N 1
ATOM 759 C CA . ARG A 1 94 ? 1.804 -9.959 -20.760 1.00 93.62 94 ARG A CA 1
ATOM 760 C C . ARG A 1 94 ? 0.310 -10.004 -20.504 1.00 93.62 94 ARG A C 1
ATOM 762 O O . ARG A 1 94 ? -0.123 -10.567 -19.505 1.00 93.62 94 ARG A O 1
ATOM 769 N N . ALA A 1 95 ? -0.478 -9.422 -21.405 1.00 93.12 95 ALA A N 1
ATOM 770 C CA . ALA A 1 95 ? -1.933 -9.442 -21.296 1.00 93.12 95 ALA A CA 1
ATOM 771 C C . ALA A 1 95 ? -2.471 -10.881 -21.387 1.00 93.12 95 ALA A C 1
ATOM 773 O O . ALA A 1 95 ? -2.143 -11.612 -22.323 1.00 93.12 95 ALA A O 1
ATOM 774 N N . ILE A 1 96 ? -3.334 -11.267 -20.445 1.00 91.06 96 ILE A N 1
ATOM 775 C CA . ILE A 1 96 ? -3.947 -12.609 -20.397 1.00 91.06 96 ILE A CA 1
ATOM 776 C C . ILE A 1 96 ? -5.082 -12.733 -21.419 1.00 91.06 96 ILE A C 1
ATOM 778 O O . ILE A 1 96 ? -5.373 -13.817 -21.923 1.00 91.06 96 ILE A O 1
ATOM 782 N N . SER A 1 97 ? -5.724 -11.616 -21.757 1.00 80.62 97 SER A N 1
ATOM 783 C CA . SER A 1 97 ? -6.757 -11.568 -22.787 1.00 80.62 97 SER A CA 1
ATOM 784 C C . SER A 1 97 ? -6.607 -10.310 -23.637 1.00 80.62 97 SER A C 1
ATOM 786 O O . SER A 1 97 ? -6.084 -9.299 -23.179 1.00 80.62 97 SER A O 1
ATOM 788 N N . LYS A 1 98 ? -7.072 -10.357 -24.889 1.00 68.88 98 LYS A N 1
ATOM 789 C CA . LYS A 1 98 ? -7.000 -9.199 -25.797 1.00 68.88 98 LYS A CA 1
ATOM 790 C C . LYS A 1 98 ? -7.971 -8.078 -25.418 1.00 68.88 98 LYS A C 1
ATOM 792 O O . LYS A 1 98 ? -7.705 -6.924 -25.736 1.00 68.88 98 LYS A O 1
ATOM 797 N N . ASP A 1 99 ? -9.061 -8.424 -24.739 1.00 70.31 99 ASP A N 1
ATOM 798 C CA . ASP A 1 99 ? -10.154 -7.499 -24.419 1.00 70.31 99 ASP A CA 1
ATOM 799 C C . ASP A 1 99 ? -10.000 -6.855 -23.033 1.00 70.31 99 ASP A C 1
ATOM 801 O O . ASP A 1 99 ? -10.712 -5.910 -22.697 1.00 70.31 99 ASP A O 1
ATOM 805 N N . PHE A 1 100 ? -9.065 -7.357 -22.225 1.00 68.31 100 PHE A N 1
ATOM 806 C CA . PHE A 1 100 ? -8.871 -6.957 -20.839 1.00 68.31 100 PHE A CA 1
ATOM 807 C C . PHE A 1 100 ? -7.379 -6.715 -20.596 1.00 68.31 100 PHE A C 1
ATOM 809 O O . PHE A 1 100 ? -6.573 -7.622 -20.780 1.00 68.31 100 PHE A O 1
ATOM 816 N N . GLN A 1 101 ? -7.003 -5.506 -20.167 1.00 87.50 101 GLN A N 1
ATOM 817 C CA . GLN A 1 101 ? -5.601 -5.115 -19.927 1.00 87.50 101 GLN A CA 1
ATOM 818 C C . GLN A 1 101 ? -4.970 -5.763 -18.678 1.00 87.50 101 GLN A C 1
ATOM 820 O O . GLN A 1 101 ? -3.915 -5.326 -18.228 1.00 87.50 101 GLN A O 1
ATOM 825 N N . LEU A 1 102 ? -5.603 -6.799 -18.122 1.00 94.06 102 LEU A N 1
ATOM 826 C CA . LEU A 1 102 ? -5.057 -7.588 -17.024 1.00 94.06 102 LEU A CA 1
ATOM 827 C C . LEU A 1 102 ? -3.872 -8.414 -17.517 1.00 94.06 102 LEU A C 1
ATOM 829 O O . LEU A 1 102 ? -3.980 -9.148 -18.508 1.00 94.06 102 LEU A O 1
ATOM 833 N N . THR A 1 103 ? -2.759 -8.316 -16.803 1.00 95.81 103 THR A N 1
ATOM 834 C CA . THR A 1 103 ? -1.524 -9.023 -17.141 1.00 95.81 103 THR A CA 1
ATOM 835 C C . THR A 1 103 ? -1.306 -10.264 -16.279 1.00 95.81 103 THR A C 1
ATOM 837 O O . THR A 1 103 ? -1.919 -10.433 -15.223 1.00 95.81 103 THR A O 1
ATOM 840 N N . GLU A 1 104 ? -0.411 -11.154 -16.718 1.00 96.25 104 GLU A N 1
ATOM 841 C CA . GLU A 1 104 ? 0.076 -12.278 -15.902 1.00 96.25 104 GLU A CA 1
ATOM 842 C C . GLU A 1 104 ? 0.629 -11.779 -14.556 1.00 96.25 104 GLU A C 1
ATOM 844 O O . GLU A 1 104 ? 0.410 -12.417 -13.525 1.00 96.25 104 GLU A O 1
ATOM 849 N N . ARG A 1 105 ? 1.267 -10.601 -14.549 1.00 96.12 105 ARG A N 1
ATOM 850 C CA . ARG A 1 105 ? 1.772 -9.923 -13.351 1.00 96.12 105 ARG A CA 1
ATOM 851 C C . ARG A 1 105 ? 0.653 -9.543 -12.390 1.00 96.12 105 ARG A C 1
ATOM 853 O O . ARG A 1 105 ? 0.749 -9.866 -11.208 1.00 96.12 105 ARG A O 1
ATOM 860 N N . ASP A 1 106 ? -0.417 -8.924 -12.890 1.00 96.44 106 ASP A N 1
ATOM 861 C CA . ASP A 1 106 ? -1.575 -8.566 -12.065 1.00 96.44 106 ASP A CA 1
ATOM 862 C C . ASP A 1 106 ? -2.176 -9.810 -11.401 1.00 96.44 106 ASP A C 1
ATOM 864 O O . ASP A 1 106 ? -2.408 -9.819 -10.193 1.00 96.44 106 ASP A O 1
ATOM 868 N N . MET A 1 107 ? -2.370 -10.892 -12.165 1.00 96.25 107 MET A N 1
ATOM 869 C CA . MET A 1 107 ? -2.873 -12.160 -11.622 1.00 96.25 107 MET A CA 1
ATOM 870 C C . MET A 1 107 ? -1.948 -12.757 -10.569 1.00 96.25 107 MET A C 1
ATOM 872 O O . MET A 1 107 ? -2.427 -13.276 -9.559 1.00 96.25 107 MET A O 1
ATOM 876 N N . TYR A 1 108 ? -0.634 -12.691 -10.790 1.00 95.62 108 TYR A N 1
ATOM 877 C CA . TYR A 1 108 ? 0.344 -13.135 -9.805 1.00 95.62 108 TYR A CA 1
ATOM 878 C C . TYR A 1 108 ? 0.150 -12.353 -8.498 1.00 95.62 108 TYR A C 1
ATOM 880 O O . TYR A 1 108 ? 0.003 -12.955 -7.435 1.00 95.62 108 TYR A O 1
ATOM 888 N N . ILE A 1 109 ? 0.084 -11.021 -8.565 1.00 96.38 109 ILE A N 1
ATOM 889 C CA . ILE A 1 109 ? -0.093 -10.152 -7.391 1.00 96.38 109 ILE A CA 1
ATOM 890 C C . ILE A 1 109 ? -1.426 -10.437 -6.684 1.00 96.38 109 ILE A C 1
ATOM 892 O O . ILE A 1 109 ? -1.443 -10.555 -5.458 1.00 96.38 109 ILE A O 1
ATOM 896 N N . VAL A 1 110 ? -2.528 -10.611 -7.425 1.00 97.31 110 VAL A N 1
ATOM 897 C CA . VAL A 1 110 ? -3.829 -11.005 -6.852 1.00 97.31 110 VAL A CA 1
ATOM 898 C C . VAL A 1 110 ? -3.690 -12.302 -6.056 1.00 97.31 110 VAL A C 1
ATOM 900 O O . VAL A 1 110 ? -4.138 -12.365 -4.910 1.00 97.31 110 VAL A O 1
ATOM 903 N N . ASN A 1 111 ? -3.035 -13.320 -6.621 1.00 95.31 111 ASN A N 1
ATOM 904 C CA . ASN A 1 111 ? -2.829 -14.594 -5.934 1.00 95.31 111 ASN A CA 1
ATOM 905 C C . ASN A 1 111 ? -2.005 -14.415 -4.653 1.00 95.31 111 ASN A C 1
ATOM 907 O O . ASN A 1 111 ? -2.411 -14.922 -3.611 1.00 95.31 111 ASN A O 1
ATOM 911 N N . LEU A 1 112 ? -0.930 -13.621 -4.686 1.00 93.81 112 LEU A N 1
ATOM 912 C CA . LEU A 1 112 ? -0.125 -13.327 -3.494 1.00 93.81 112 LEU A CA 1
ATOM 913 C C . LEU A 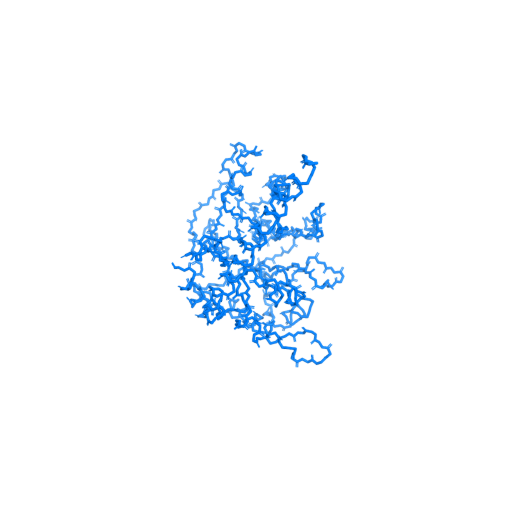1 112 ? -0.926 -12.632 -2.390 1.00 93.81 112 LEU A C 1
ATOM 915 O O . LEU A 1 112 ? -0.779 -12.953 -1.210 1.00 93.81 112 LEU A O 1
ATOM 919 N N . ILE A 1 113 ? -1.793 -11.687 -2.752 1.00 95.44 113 ILE A N 1
ATOM 920 C CA . ILE A 1 113 ? -2.655 -10.997 -1.787 1.00 95.44 113 ILE A CA 1
ATOM 921 C C . ILE A 1 113 ? -3.668 -11.974 -1.186 1.00 95.44 113 ILE A C 1
ATOM 923 O O . ILE A 1 113 ? -3.864 -11.980 0.029 1.00 95.44 113 ILE A O 1
ATOM 927 N N . VAL A 1 114 ? -4.291 -12.826 -2.004 1.00 94.94 114 VAL A N 1
ATOM 928 C CA . VAL A 1 114 ? -5.239 -13.848 -1.532 1.00 94.94 114 VAL A CA 1
ATOM 929 C C . VAL A 1 114 ? -4.551 -14.871 -0.624 1.00 94.94 114 VAL A C 1
ATOM 931 O O . VAL A 1 114 ? -5.098 -15.229 0.419 1.00 94.94 114 VAL A O 1
ATOM 934 N N . GLU A 1 115 ? -3.346 -15.320 -0.968 1.00 91.62 115 GLU A N 1
ATOM 935 C CA . GLU A 1 115 ? -2.530 -16.203 -0.128 1.00 91.62 115 GLU A CA 1
ATOM 936 C C . GLU A 1 115 ? -2.182 -15.545 1.212 1.00 91.62 115 GLU A C 1
ATOM 938 O O . GLU A 1 115 ? -2.359 -16.157 2.266 1.00 91.62 115 GLU A O 1
ATOM 943 N N . SER A 1 116 ? -1.769 -14.275 1.188 1.00 89.25 116 SER A N 1
ATOM 944 C CA . SER A 1 116 ? -1.492 -13.468 2.383 1.00 89.25 116 SER A CA 1
ATOM 945 C C . SER A 1 116 ? -2.717 -13.334 3.293 1.00 89.25 116 SER A C 1
ATOM 947 O O . SER A 1 116 ? -2.606 -13.486 4.513 1.00 89.25 116 SER A O 1
ATOM 949 N N . ILE A 1 117 ? -3.898 -13.104 2.711 1.00 92.62 117 ILE A N 1
ATOM 950 C CA . ILE A 1 117 ? -5.177 -13.056 3.432 1.00 92.62 117 ILE A CA 1
ATOM 951 C C . ILE A 1 117 ? -5.480 -14.401 4.102 1.00 92.62 117 ILE A C 1
ATOM 953 O O . ILE A 1 117 ? -5.886 -14.435 5.264 1.00 92.62 117 ILE A O 1
ATOM 957 N N . ASN A 1 118 ? -5.272 -15.501 3.380 1.00 89.81 118 ASN A N 1
ATOM 958 C CA . ASN A 1 118 ? -5.585 -16.850 3.845 1.00 89.81 118 ASN A CA 1
ATOM 959 C C . ASN A 1 118 ? -4.508 -17.451 4.762 1.00 89.81 118 ASN A C 1
ATOM 961 O O . ASN A 1 118 ? -4.663 -18.589 5.201 1.00 89.81 118 ASN A O 1
ATOM 965 N N . ASN A 1 119 ? -3.426 -16.725 5.062 1.00 85.75 119 ASN A N 1
ATOM 966 C CA . ASN A 1 119 ? -2.362 -17.213 5.930 1.00 85.75 119 ASN A CA 1
ATOM 967 C C . ASN A 1 119 ? -2.845 -17.283 7.397 1.00 85.75 119 ASN A C 1
ATOM 969 O O . ASN A 1 119 ? -2.986 -16.241 8.047 1.00 85.75 119 ASN A O 1
ATOM 973 N N . PRO A 1 120 ? -3.038 -18.489 7.969 1.00 80.56 120 PRO A N 1
ATOM 974 C CA . PRO A 1 120 ? -3.635 -18.645 9.297 1.00 80.56 120 PRO A CA 1
ATOM 975 C C . PRO A 1 120 ? -2.711 -18.185 10.429 1.00 80.56 120 PRO A C 1
ATOM 977 O O . PRO A 1 120 ? -3.170 -17.910 11.535 1.00 80.56 120 PRO A O 1
ATOM 980 N N . PHE A 1 121 ? -1.405 -18.091 10.177 1.00 79.69 121 PHE A N 1
ATOM 981 C CA . PHE A 1 121 ? -0.441 -17.631 11.174 1.00 79.69 121 PHE A CA 1
ATOM 982 C C . PHE A 1 121 ? -0.413 -16.111 11.286 1.00 79.69 121 PHE A C 1
ATOM 984 O O . PHE A 1 121 ? 0.146 -15.575 12.243 1.00 79.69 121 PHE A O 1
ATOM 991 N N . GLN A 1 122 ? -0.986 -15.409 10.305 1.00 79.19 122 GLN A N 1
ATOM 992 C CA . GLN A 1 122 ? -0.893 -13.965 10.244 1.00 79.19 122 GLN A CA 1
ATOM 993 C C . GLN A 1 122 ? -1.992 -13.336 9.390 1.00 79.19 122 GLN A C 1
ATOM 995 O O . GLN A 1 122 ? -1.720 -12.613 8.427 1.00 79.19 122 GLN A O 1
ATOM 1000 N N . GLU A 1 123 ? -3.237 -13.583 9.780 1.00 86.81 123 GLU A N 1
ATOM 1001 C CA . GLU A 1 123 ? -4.410 -13.003 9.132 1.00 86.81 123 GLU A CA 1
ATOM 1002 C C . GLU A 1 123 ? -4.285 -11.476 9.047 1.00 86.81 123 GLU A C 1
ATOM 1004 O O . GLU A 1 123 ? -3.977 -10.818 10.043 1.00 86.81 123 GLU A O 1
ATOM 1009 N N . LYS A 1 124 ? -4.527 -10.893 7.872 1.00 92.88 124 LYS A N 1
ATOM 1010 C CA . LYS A 1 124 ? -4.465 -9.438 7.676 1.00 92.88 124 LYS A CA 1
ATOM 1011 C C . LYS A 1 124 ? -5.827 -8.818 7.933 1.00 92.88 124 LYS A C 1
ATOM 1013 O O . LYS A 1 124 ? -6.809 -9.233 7.332 1.00 92.88 124 LYS A O 1
ATOM 1018 N N . ASP A 1 125 ? -5.908 -7.831 8.814 1.00 96.25 125 ASP A N 1
ATOM 1019 C CA . ASP A 1 125 ? -7.155 -7.102 9.047 1.00 96.25 125 ASP A CA 1
ATOM 1020 C C . ASP A 1 125 ? -7.366 -6.020 7.983 1.00 96.25 125 ASP A C 1
ATOM 1022 O O . ASP A 1 125 ? -8.501 -5.812 7.549 1.00 96.25 125 ASP A O 1
ATOM 1026 N N . PHE A 1 126 ? -6.269 -5.403 7.527 1.00 97.81 126 PHE A N 1
ATOM 1027 C CA . PHE A 1 126 ? -6.249 -4.361 6.503 1.00 97.81 126 PHE A CA 1
ATOM 1028 C C . PHE A 1 126 ? -5.088 -4.552 5.520 1.00 97.81 126 PHE A C 1
ATOM 1030 O O . PHE A 1 126 ? -3.983 -4.929 5.917 1.00 97.81 126 PHE A O 1
ATOM 1037 N N . ILE A 1 127 ? -5.330 -4.244 4.247 1.00 98.12 127 ILE A N 1
ATOM 1038 C CA . ILE A 1 127 ? -4.312 -4.156 3.197 1.00 98.12 127 ILE A CA 1
ATOM 1039 C C . ILE A 1 127 ? -4.541 -2.859 2.416 1.00 98.12 127 ILE A C 1
ATOM 1041 O O . ILE A 1 127 ? -5.561 -2.716 1.742 1.00 98.12 127 ILE A O 1
ATOM 1045 N N . CYS A 1 128 ? -3.598 -1.927 2.515 1.00 98.50 128 CYS A N 1
ATOM 1046 C CA . CYS A 1 128 ? -3.552 -0.700 1.727 1.00 98.50 128 CYS A CA 1
ATOM 1047 C C . CYS A 1 128 ? -2.773 -0.964 0.438 1.00 98.50 128 CYS A C 1
ATOM 1049 O O . CYS A 1 128 ? -1.629 -1.401 0.492 1.00 98.50 128 CYS A O 1
ATOM 1051 N N . LEU A 1 129 ? -3.387 -0.725 -0.712 1.00 98.44 129 LEU A N 1
ATOM 1052 C CA . LEU A 1 129 ? -2.742 -0.917 -2.006 1.00 98.44 129 LEU A CA 1
ATOM 1053 C C . LEU A 1 129 ? -2.588 0.420 -2.710 1.00 98.44 129 LEU A C 1
ATOM 1055 O O . LEU A 1 129 ? -3.518 1.237 -2.664 1.00 98.44 129 LEU A O 1
ATOM 1059 N N . GLN A 1 130 ? -1.436 0.607 -3.353 1.00 97.94 130 GLN A N 1
ATOM 1060 C CA . GLN A 1 130 ? -1.171 1.757 -4.206 1.00 97.94 130 GLN A CA 1
ATOM 1061 C C . GLN A 1 130 ? -0.919 1.361 -5.659 1.00 97.94 130 GLN A C 1
ATOM 1063 O O . GLN A 1 130 ? -0.522 0.229 -5.930 1.00 97.94 130 GLN A O 1
ATOM 1068 N N . GLU A 1 131 ? -1.168 2.294 -6.576 1.00 96.75 131 GLU A N 1
ATOM 1069 C CA . GLU A 1 131 ? -0.972 2.120 -8.024 1.00 96.75 131 GLU A CA 1
ATOM 1070 C C . GLU A 1 131 ? -1.775 0.962 -8.638 1.00 96.75 131 GLU A C 1
ATOM 1072 O O . GLU A 1 131 ? -1.299 0.164 -9.450 1.00 96.75 131 GLU A O 1
ATOM 1077 N N . CYS A 1 132 ? -3.036 0.839 -8.238 1.00 97.56 132 CYS A N 1
ATOM 1078 C CA . CYS A 1 132 ? -3.886 -0.240 -8.710 1.00 97.56 132 CYS A CA 1
ATOM 1079 C C . CYS A 1 132 ? -4.524 0.087 -10.063 1.00 97.56 132 CYS A C 1
ATOM 1081 O O . CYS A 1 132 ? -5.259 1.073 -10.202 1.00 97.56 132 CYS A O 1
ATOM 1083 N N . SER A 1 133 ? -4.326 -0.799 -11.044 1.00 96.31 133 SER A N 1
ATOM 1084 C CA . SER A 1 133 ? -5.066 -0.743 -12.304 1.00 96.31 133 SER A CA 1
ATOM 1085 C C . SER A 1 133 ? -6.537 -1.116 -12.096 1.00 96.31 133 SER A C 1
ATOM 1087 O O . SER A 1 133 ? -6.906 -1.852 -11.172 1.00 96.31 133 SER A O 1
ATOM 1089 N N . LYS A 1 134 ? -7.412 -0.617 -12.972 1.00 95.75 134 LYS A N 1
ATOM 1090 C CA . LYS A 1 134 ? -8.840 -0.958 -12.943 1.00 95.75 134 LYS A CA 1
ATOM 1091 C C . LYS A 1 134 ? -9.049 -2.467 -13.073 1.00 95.75 134 LYS A C 1
ATOM 1093 O O . LYS A 1 134 ? -9.854 -3.044 -12.345 1.00 95.75 134 LYS A O 1
ATOM 1098 N N . GLU A 1 135 ? -8.347 -3.085 -14.010 1.00 95.56 135 GLU A N 1
ATOM 1099 C CA . GLU A 1 135 ? -8.444 -4.500 -14.341 1.00 95.56 135 GLU A CA 1
ATOM 1100 C C . GLU A 1 135 ? -7.997 -5.373 -13.165 1.00 95.56 135 GLU A C 1
ATOM 1102 O O . GLU A 1 135 ? -8.717 -6.303 -12.795 1.00 95.56 135 GLU A O 1
ATOM 1107 N N . PHE A 1 136 ? -6.885 -5.011 -12.516 1.00 97.12 136 PHE A N 1
ATOM 1108 C CA . PHE A 1 136 ? -6.428 -5.643 -11.280 1.00 97.12 136 PHE A CA 1
ATOM 1109 C C . PHE A 1 136 ? -7.498 -5.573 -10.182 1.00 97.12 136 PHE A C 1
ATOM 1111 O O . PHE A 1 136 ? -7.830 -6.588 -9.574 1.00 97.12 136 PHE A O 1
ATOM 1118 N N . LEU A 1 137 ? -8.091 -4.397 -9.942 1.00 97.50 137 LEU A N 1
ATOM 1119 C CA . LEU A 1 137 ? -9.100 -4.222 -8.887 1.00 97.50 137 LEU A CA 1
ATOM 1120 C C . LEU A 1 137 ? -10.386 -5.003 -9.157 1.00 97.50 137 LEU A C 1
ATOM 1122 O O . LEU A 1 137 ? -11.006 -5.517 -8.222 1.00 97.50 137 LEU A O 1
ATOM 1126 N N . MET A 1 138 ? -10.790 -5.099 -10.426 1.00 96.00 138 MET A N 1
ATOM 1127 C CA . MET A 1 138 ? -11.924 -5.924 -10.830 1.00 96.00 138 MET A CA 1
ATOM 1128 C C . MET A 1 138 ? -11.658 -7.395 -10.522 1.00 96.00 138 MET A C 1
ATOM 1130 O O . MET A 1 138 ? -12.489 -8.025 -9.869 1.00 96.00 138 MET A O 1
ATOM 1134 N N . GLU A 1 139 ? -10.500 -7.918 -10.924 1.00 96.88 139 GLU A N 1
ATOM 1135 C CA . GLU A 1 139 ? -10.120 -9.305 -10.655 1.00 96.88 139 GLU A CA 1
ATOM 1136 C C . GLU A 1 139 ? -9.998 -9.573 -9.151 1.00 96.88 139 GLU A C 1
ATOM 1138 O O . GLU A 1 139 ? -10.614 -10.511 -8.639 1.00 96.88 139 GLU A O 1
ATOM 1143 N N . MET A 1 140 ? -9.302 -8.698 -8.418 1.00 97.75 140 MET A N 1
ATOM 1144 C CA . MET A 1 140 ? -9.145 -8.781 -6.967 1.00 97.75 140 MET A CA 1
ATOM 1145 C C . MET A 1 140 ? -10.506 -8.898 -6.274 1.00 97.75 140 MET A C 1
ATOM 1147 O O . MET A 1 140 ? -10.705 -9.781 -5.441 1.00 97.75 140 MET A O 1
ATOM 1151 N N . LYS A 1 141 ? -11.491 -8.079 -6.671 1.00 97.25 141 LYS A N 1
ATOM 1152 C CA . LYS A 1 141 ? -12.857 -8.136 -6.130 1.00 97.25 141 LYS A CA 1
ATOM 1153 C C . LYS A 1 141 ? -13.529 -9.498 -6.338 1.00 97.25 141 LYS A C 1
ATOM 1155 O O . LYS A 1 141 ? -14.300 -9.911 -5.476 1.00 97.25 141 LYS A O 1
ATOM 1160 N N . THR A 1 142 ? -13.254 -10.198 -7.441 1.00 97.19 142 THR A N 1
ATOM 1161 C CA . THR A 1 142 ? -13.815 -11.542 -7.687 1.00 97.19 142 THR A CA 1
ATOM 1162 C C . THR A 1 142 ? -13.141 -12.642 -6.866 1.00 97.19 142 THR A C 1
ATOM 1164 O O . THR A 1 142 ? -13.770 -13.661 -6.579 1.00 97.19 142 THR A O 1
ATOM 1167 N N . LYS A 1 143 ? -11.873 -12.444 -6.483 1.00 97.94 143 LYS A N 1
ATOM 1168 C CA . LYS A 1 143 ? -11.053 -13.430 -5.763 1.00 97.94 143 LYS A CA 1
ATOM 1169 C C . LYS A 1 143 ? -11.061 -13.252 -4.247 1.00 97.94 143 LYS A C 1
ATOM 1171 O O . LYS A 1 143 ? -10.628 -14.158 -3.535 1.00 97.94 143 LYS A O 1
ATOM 1176 N N . LEU A 1 144 ? -11.541 -12.114 -3.747 1.00 98.00 144 LEU A N 1
ATOM 1177 C CA . LEU A 1 144 ? -11.610 -11.856 -2.312 1.00 98.00 144 LEU A CA 1
ATOM 1178 C C . LEU A 1 144 ? -12.475 -12.900 -1.583 1.00 98.00 144 LEU A C 1
ATOM 1180 O O . LEU A 1 144 ? -13.588 -13.205 -2.025 1.00 98.00 144 LEU A O 1
ATOM 1184 N N . PRO A 1 145 ? -12.012 -13.423 -0.433 1.00 96.94 145 PRO A N 1
ATOM 1185 C CA . PRO A 1 145 ? -12.846 -14.246 0.433 1.00 96.94 145 PRO A CA 1
ATOM 1186 C C . PRO A 1 145 ? -14.089 -13.487 0.916 1.00 96.94 145 PRO A C 1
ATOM 1188 O O . PRO A 1 145 ? -14.074 -12.269 1.066 1.00 96.94 145 PRO A O 1
ATOM 1191 N N . LYS A 1 146 ? -15.168 -14.215 1.233 1.00 97.38 146 LYS A N 1
ATOM 1192 C CA . LYS A 1 146 ? -16.473 -13.625 1.609 1.00 97.38 146 LYS A CA 1
ATOM 1193 C C . LYS A 1 146 ? -16.430 -12.698 2.828 1.00 97.38 146 LYS A C 1
ATOM 1195 O O . LYS A 1 146 ? -17.301 -11.849 2.973 1.00 97.38 146 LYS A O 1
ATOM 1200 N N . ASN A 1 147 ? -15.470 -12.903 3.724 1.00 97.88 147 ASN A N 1
ATOM 1201 C CA . ASN A 1 147 ? -15.269 -12.103 4.931 1.00 97.88 147 ASN A CA 1
ATOM 1202 C C . ASN A 1 147 ? -14.350 -10.892 4.705 1.00 97.88 147 ASN A C 1
ATOM 1204 O O . ASN A 1 147 ? -13.969 -10.231 5.670 1.00 97.88 147 ASN A O 1
ATOM 1208 N N . TYR A 1 148 ? -13.987 -10.610 3.454 1.00 98.50 148 TYR A N 1
ATOM 1209 C CA . TYR A 1 148 ? -13.251 -9.423 3.059 1.00 98.50 148 TYR A CA 1
ATOM 1210 C C . TYR A 1 148 ? -14.066 -8.575 2.095 1.00 98.50 148 TYR A C 1
ATOM 1212 O O . TYR A 1 148 ? -14.855 -9.068 1.292 1.00 98.50 148 TYR A O 1
ATOM 1220 N N . SER A 1 149 ? -13.829 -7.275 2.173 1.00 98.31 149 SER A N 1
ATOM 1221 C CA . SER A 1 149 ? -14.378 -6.280 1.263 1.00 98.31 149 SER A CA 1
ATOM 1222 C C . SER A 1 149 ? -13.258 -5.366 0.783 1.00 98.31 149 SER A C 1
ATOM 1224 O O . SER A 1 149 ? -12.206 -5.272 1.416 1.00 98.31 149 SER A O 1
ATOM 1226 N N . ILE A 1 150 ? -13.492 -4.681 -0.333 1.00 98.38 150 ILE A N 1
ATOM 1227 C CA . ILE A 1 150 ? -12.563 -3.712 -0.915 1.00 98.38 150 ILE A CA 1
ATOM 1228 C C . ILE A 1 150 ? -13.250 -2.360 -1.082 1.00 98.38 150 ILE A C 1
ATOM 1230 O O . ILE A 1 150 ? -14.414 -2.289 -1.479 1.00 98.38 150 ILE A O 1
ATOM 1234 N N . ILE A 1 151 ? -12.518 -1.302 -0.754 1.00 97.75 151 ILE A N 1
ATOM 1235 C CA . ILE A 1 151 ? -12.889 0.098 -0.947 1.00 97.75 151 ILE A CA 1
ATOM 1236 C C . ILE A 1 151 ? -11.935 0.668 -1.990 1.00 97.75 151 ILE A C 1
ATOM 1238 O O . ILE A 1 151 ? -10.730 0.434 -1.907 1.00 97.75 151 ILE A O 1
ATOM 1242 N N . PHE A 1 152 ? -12.466 1.431 -2.938 1.00 96.88 152 PHE A N 1
ATOM 1243 C CA . PHE A 1 152 ? -11.686 2.095 -3.979 1.00 96.88 152 PHE A CA 1
ATOM 1244 C C . PHE A 1 152 ? -11.566 3.584 -3.685 1.00 96.88 152 PHE A C 1
ATOM 1246 O O . PHE A 1 152 ? -12.490 4.180 -3.124 1.00 96.88 152 PHE A O 1
ATOM 1253 N N . SER A 1 153 ? -10.450 4.200 -4.074 1.00 95.88 153 SER A N 1
ATOM 1254 C CA . SER A 1 153 ? -10.277 5.641 -3.892 1.00 95.88 153 SER A CA 1
ATOM 1255 C C . SER A 1 153 ? -11.164 6.472 -4.828 1.00 95.88 153 SER A C 1
ATOM 1257 O O . SER A 1 153 ? -11.429 7.646 -4.551 1.00 95.88 153 SER A O 1
ATOM 1259 N N . ARG A 1 154 ? -11.645 5.882 -5.935 1.00 93.06 154 ARG A N 1
ATOM 1260 C CA . ARG A 1 154 ? -12.535 6.529 -6.907 1.00 93.06 154 ARG A CA 1
ATOM 1261 C C . ARG A 1 154 ? -13.585 5.556 -7.454 1.00 93.06 154 ARG A C 1
ATOM 1263 O O . ARG A 1 154 ? -13.302 4.400 -7.744 1.00 93.06 154 ARG A O 1
ATOM 1270 N N . GLU A 1 155 ? -14.796 6.071 -7.646 1.00 89.56 155 GLU A N 1
ATOM 1271 C CA . GLU A 1 155 ? -15.901 5.405 -8.343 1.00 89.56 155 GLU A CA 1
ATOM 1272 C C . GLU A 1 155 ? -16.472 6.392 -9.383 1.00 89.56 155 GLU A C 1
ATOM 1274 O O . GLU A 1 155 ? -16.796 7.525 -9.011 1.00 89.56 155 GLU A O 1
ATOM 1279 N N . PRO A 1 156 ? -16.586 6.024 -10.676 1.00 92.38 156 PRO A N 1
ATOM 1280 C CA . PRO A 1 156 ? -16.178 4.749 -11.279 1.00 92.38 156 PRO A CA 1
ATOM 1281 C C . PRO A 1 156 ? -14.659 4.514 -11.214 1.00 92.38 156 PRO A C 1
ATOM 1283 O O . PRO A 1 156 ? -13.884 5.465 -11.106 1.00 92.38 156 PRO A O 1
ATOM 1286 N N . LEU A 1 157 ? -14.242 3.244 -11.313 1.00 92.19 157 LEU A N 1
ATOM 1287 C CA . LEU A 1 157 ? -12.829 2.851 -11.243 1.00 92.19 157 LEU A CA 1
ATOM 1288 C C . LEU A 1 157 ? -11.963 3.631 -12.247 1.00 92.19 157 LEU A C 1
ATOM 1290 O O . LEU A 1 157 ? -12.195 3.580 -13.461 1.00 92.19 157 LEU A O 1
ATOM 1294 N N . ALA A 1 158 ? -10.944 4.315 -11.728 1.00 91.50 158 ALA A N 1
ATOM 1295 C CA . ALA A 1 158 ? -9.948 5.029 -12.519 1.00 91.50 158 ALA A CA 1
ATOM 1296 C C . ALA A 1 158 ? -8.846 4.084 -13.033 1.00 91.50 158 ALA A C 1
ATOM 1298 O O . ALA A 1 158 ? -8.702 2.960 -12.557 1.00 91.50 158 ALA A O 1
ATOM 1299 N N . LYS A 1 159 ? -8.063 4.556 -14.016 1.00 91.56 159 LYS A N 1
ATOM 1300 C CA . LYS A 1 159 ? -6.920 3.808 -14.574 1.00 91.56 159 LYS A CA 1
ATOM 1301 C C . LYS A 1 159 ? -5.818 3.553 -13.548 1.00 91.56 159 LYS A C 1
ATOM 1303 O O . LYS A 1 159 ? -5.173 2.518 -13.621 1.00 91.56 159 LYS A O 1
ATOM 1308 N N . ASP A 1 160 ? -5.616 4.511 -12.652 1.00 93.12 160 ASP A N 1
ATOM 1309 C CA . ASP A 1 160 ? -4.677 4.460 -11.539 1.00 93.12 160 ASP A CA 1
ATOM 1310 C C . ASP A 1 160 ? -5.389 4.977 -10.295 1.00 93.12 160 ASP A C 1
ATOM 1312 O O . ASP A 1 160 ? -6.006 6.052 -10.335 1.00 93.12 160 ASP A O 1
ATOM 1316 N N . GLN A 1 161 ? -5.393 4.175 -9.237 1.00 95.12 161 GLN A N 1
ATOM 1317 C CA . GLN A 1 161 ? -6.050 4.515 -7.985 1.00 95.12 161 GLN A CA 1
ATOM 1318 C C . GLN A 1 161 ? -5.544 3.657 -6.831 1.00 95.12 161 GLN A C 1
ATOM 1320 O O . GLN A 1 161 ? -4.901 2.631 -7.026 1.00 95.12 161 GLN A O 1
ATOM 1325 N N . GLU A 1 162 ? -5.937 4.053 -5.629 1.00 97.06 162 GLU A N 1
ATOM 1326 C CA . GLU A 1 162 ? -5.581 3.356 -4.402 1.00 97.06 162 GLU A CA 1
ATOM 1327 C C . GLU A 1 162 ? -6.766 2.495 -3.942 1.00 97.06 162 GLU A C 1
ATOM 1329 O O . GLU A 1 162 ? -7.925 2.753 -4.302 1.00 97.06 162 GLU A O 1
ATOM 1334 N N . ALA A 1 163 ? -6.496 1.477 -3.128 1.00 98.31 163 ALA A N 1
ATOM 1335 C CA . ALA A 1 163 ? -7.542 0.639 -2.553 1.00 98.31 163 ALA A CA 1
ATOM 1336 C C . ALA A 1 163 ? -7.247 0.251 -1.102 1.00 98.31 163 ALA A C 1
ATOM 1338 O O . ALA A 1 163 ? -6.099 0.214 -0.663 1.00 98.31 163 ALA A O 1
ATOM 1339 N N . ILE A 1 164 ? -8.303 -0.061 -0.352 1.00 98.62 164 ILE A N 1
ATOM 1340 C CA . ILE A 1 164 ? -8.202 -0.668 0.978 1.00 98.62 164 ILE A CA 1
ATOM 1341 C C . ILE A 1 164 ? -9.018 -1.953 0.972 1.00 98.62 164 ILE A C 1
ATOM 1343 O O . ILE A 1 164 ? -10.239 -1.921 0.811 1.00 98.62 164 ILE A O 1
ATOM 1347 N N . ILE A 1 165 ? -8.351 -3.082 1.182 1.00 98.62 165 ILE A N 1
ATOM 1348 C CA . ILE A 1 165 ? -8.991 -4.364 1.475 1.00 98.62 165 ILE A CA 1
ATOM 1349 C C . ILE A 1 165 ? -9.070 -4.508 2.993 1.00 98.62 165 ILE A C 1
ATOM 1351 O O . ILE A 1 165 ? -8.097 -4.235 3.696 1.00 98.62 165 ILE A O 1
ATOM 1355 N N . TYR A 1 166 ? -10.213 -4.942 3.514 1.00 98.56 166 TYR A N 1
ATOM 1356 C CA . TYR A 1 166 ? -10.418 -5.079 4.953 1.00 98.56 166 TYR A CA 1
ATOM 1357 C C . TYR A 1 166 ? -11.317 -6.264 5.302 1.00 98.56 166 TYR A C 1
ATOM 1359 O O . TYR A 1 166 ? -12.124 -6.715 4.487 1.00 98.56 166 TYR A O 1
ATOM 1367 N N . ARG A 1 167 ? -11.205 -6.736 6.546 1.00 97.88 167 ARG A N 1
ATOM 1368 C CA . ARG A 1 167 ? -12.048 -7.796 7.114 1.00 97.88 167 ARG A CA 1
ATOM 1369 C C . ARG A 1 167 ? -13.457 -7.318 7.446 1.00 97.88 167 ARG A C 1
ATOM 1371 O O . ARG A 1 167 ? -13.700 -6.766 8.521 1.00 97.88 167 ARG A O 1
ATOM 1378 N N . SER A 1 168 ? -14.400 -7.554 6.545 1.00 98.06 168 SER A N 1
ATOM 1379 C CA . SER A 1 168 ? -15.792 -7.122 6.694 1.00 98.06 168 SER A CA 1
ATOM 1380 C C . SER A 1 168 ? -16.571 -7.889 7.766 1.00 98.06 168 SER A C 1
ATOM 1382 O O . SER A 1 168 ? -17.587 -7.393 8.246 1.00 98.06 168 SER A O 1
ATOM 1384 N N . ASP A 1 169 ? -16.077 -9.049 8.207 1.00 97.56 169 ASP A N 1
ATOM 1385 C CA . ASP A 1 169 ? -16.614 -9.781 9.362 1.00 97.56 169 ASP A CA 1
ATOM 1386 C C . ASP A 1 169 ? -16.255 -9.133 10.712 1.00 97.56 169 ASP A C 1
ATOM 1388 O O . ASP A 1 169 ? -16.956 -9.326 11.707 1.00 97.56 169 ASP A O 1
ATOM 1392 N N . LYS A 1 170 ? -15.157 -8.369 10.760 1.00 97.06 170 LYS A N 1
ATOM 1393 C CA . LYS A 1 170 ? -14.636 -7.738 11.982 1.00 97.06 170 LYS A CA 1
ATOM 1394 C C . LYS A 1 170 ? -14.882 -6.236 12.054 1.00 97.06 170 LYS A C 1
ATOM 1396 O O . LYS A 1 170 ? -14.977 -5.705 13.167 1.00 97.06 170 LYS A O 1
ATOM 1401 N N . PHE A 1 171 ? -14.922 -5.561 10.909 1.00 97.81 171 PHE A N 1
ATOM 1402 C CA . PHE A 1 171 ? -14.937 -4.106 10.819 1.00 97.81 171 PHE A CA 1
ATOM 1403 C C . PHE A 1 171 ? -16.103 -3.618 9.961 1.00 97.81 171 PHE A C 1
ATOM 1405 O O . PHE A 1 171 ? -16.321 -4.099 8.851 1.00 97.81 171 PHE A O 1
ATOM 1412 N N . SER A 1 172 ? -16.818 -2.610 10.455 1.00 97.75 172 SER A N 1
ATOM 1413 C CA . SER A 1 172 ? -17.823 -1.865 9.692 1.00 97.75 172 SER A CA 1
ATOM 1414 C C . SER A 1 172 ? -17.304 -0.474 9.345 1.00 97.75 172 SER A C 1
ATOM 1416 O O . SER A 1 172 ? -16.660 0.164 10.174 1.00 97.75 172 SER A O 1
ATOM 1418 N N . ILE A 1 173 ? -17.606 0.025 8.149 1.00 97.81 173 ILE A N 1
ATOM 1419 C CA . ILE A 1 173 ? -17.202 1.372 7.726 1.00 97.81 173 ILE A CA 1
ATOM 1420 C C . ILE A 1 173 ? -18.167 2.409 8.311 1.00 97.81 173 ILE A C 1
ATOM 1422 O O . ILE A 1 173 ? -19.384 2.254 8.210 1.00 97.81 173 ILE A O 1
ATOM 1426 N N . LEU A 1 174 ? -17.635 3.502 8.856 1.00 96.25 174 LEU A N 1
ATOM 1427 C CA . LEU A 1 174 ? -18.406 4.697 9.193 1.00 96.25 174 LEU A CA 1
ATOM 1428 C C . LEU A 1 174 ? -18.369 5.672 8.007 1.00 96.25 174 LEU A C 1
ATOM 1430 O O . LEU A 1 174 ? -17.543 6.587 7.946 1.00 96.25 174 LEU A O 1
ATOM 1434 N N . SER A 1 175 ? -19.262 5.461 7.036 1.00 91.50 175 SER A N 1
ATOM 1435 C CA . SER A 1 175 ? -19.258 6.173 5.747 1.00 91.50 175 SER A CA 1
ATOM 1436 C C . SER A 1 175 ? -19.340 7.694 5.887 1.00 91.50 175 SER A C 1
ATOM 1438 O O . SER A 1 175 ? -18.668 8.404 5.153 1.00 91.50 175 SER A O 1
ATOM 1440 N N . ASN A 1 176 ? -20.091 8.200 6.871 1.00 90.75 176 ASN A N 1
ATOM 1441 C CA . ASN A 1 176 ? -20.283 9.642 7.090 1.00 90.75 176 ASN A CA 1
ATOM 1442 C C . ASN A 1 176 ? -19.000 10.388 7.486 1.00 90.75 176 ASN A C 1
ATOM 1444 O O . ASN A 1 176 ? -18.952 11.612 7.398 1.00 90.75 176 ASN A O 1
ATOM 1448 N N . PHE A 1 177 ? -17.975 9.664 7.934 1.00 88.56 177 PHE A N 1
ATOM 1449 C CA . PHE A 1 177 ? -16.684 10.232 8.318 1.00 88.56 177 PHE A CA 1
ATOM 1450 C C . PHE A 1 177 ? -15.545 9.811 7.386 1.00 88.56 177 PHE A C 1
ATOM 1452 O O . PHE A 1 177 ? -14.414 10.263 7.566 1.00 88.56 177 PHE A O 1
ATOM 1459 N N . SER A 1 178 ? -15.847 8.951 6.410 1.00 90.69 178 SER A N 1
ATOM 1460 C CA . SER A 1 178 ? -14.888 8.424 5.446 1.00 90.69 178 SER A CA 1
ATOM 1461 C C . SER A 1 178 ? -14.938 9.253 4.165 1.00 90.69 178 SER A C 1
ATOM 1463 O O . SER A 1 178 ? -16.015 9.622 3.697 1.00 90.69 178 SER A O 1
ATOM 1465 N N . LYS A 1 179 ? -13.779 9.567 3.592 1.00 93.31 179 LYS A N 1
ATOM 1466 C CA . LYS A 1 179 ? -13.660 10.402 2.395 1.00 93.31 179 LYS A CA 1
ATOM 1467 C C . LYS A 1 179 ? -12.384 10.091 1.625 1.00 93.31 179 LYS A C 1
ATOM 1469 O O . LYS A 1 179 ? -11.374 9.701 2.198 1.00 93.31 179 LYS A O 1
ATOM 1474 N N . CYS A 1 180 ? -12.419 10.342 0.324 1.00 89.00 180 CYS A N 1
ATOM 1475 C CA . CYS A 1 180 ? -11.215 10.435 -0.488 1.00 89.00 180 CYS A CA 1
ATOM 1476 C C . CYS A 1 180 ? -10.911 11.910 -0.721 1.00 89.00 180 CYS A C 1
ATOM 1478 O O . CYS A 1 180 ? -11.773 12.670 -1.159 1.00 89.00 180 CYS A O 1
ATOM 1480 N N . ILE A 1 181 ? -9.697 12.318 -0.385 1.00 87.81 181 ILE A N 1
ATOM 1481 C CA . ILE A 1 181 ? -9.240 13.697 -0.507 1.00 87.81 181 ILE A CA 1
ATOM 1482 C C . ILE A 1 181 ? -8.232 13.712 -1.637 1.00 87.81 181 ILE A C 1
ATOM 1484 O O . ILE A 1 181 ? -7.349 12.866 -1.686 1.00 87.81 181 ILE A O 1
ATOM 1488 N N . SER A 1 182 ? -8.362 14.657 -2.556 1.00 81.88 182 SER A N 1
ATOM 1489 C CA . SER A 1 182 ? -7.283 14.990 -3.482 1.00 81.88 182 SER A CA 1
ATOM 1490 C C . SER A 1 182 ? -6.720 16.312 -2.990 1.00 81.88 182 SER A C 1
ATOM 1492 O O . SER A 1 182 ? -7.336 17.343 -3.259 1.00 81.88 182 SER A O 1
ATOM 1494 N N . PRO A 1 183 ? -5.646 16.310 -2.183 1.00 71.94 183 PRO A N 1
ATOM 1495 C CA . PRO A 1 183 ? -4.959 17.554 -1.876 1.00 71.94 183 PRO A CA 1
ATOM 1496 C C . PRO A 1 183 ? -4.413 18.129 -3.191 1.00 71.94 183 PRO A C 1
ATOM 1498 O O . PRO A 1 183 ? -4.382 17.430 -4.206 1.00 71.94 183 PRO A O 1
ATOM 1501 N N . ASP A 1 184 ? -3.916 19.362 -3.188 1.00 71.06 184 ASP A N 1
ATOM 1502 C CA . ASP A 1 184 ? -3.342 20.005 -4.385 1.00 71.06 184 ASP A CA 1
ATOM 1503 C C . ASP A 1 184 ? -2.029 19.339 -4.888 1.00 71.06 184 ASP A C 1
ATOM 1505 O O . ASP A 1 184 ? -1.225 19.942 -5.599 1.00 71.06 184 ASP A O 1
ATOM 1509 N N . PHE A 1 185 ? -1.790 18.073 -4.535 1.00 65.12 185 PHE A N 1
ATOM 1510 C CA . PHE A 1 185 ? -0.679 17.238 -4.968 1.00 65.12 185 PHE A CA 1
ATOM 1511 C C . PHE A 1 185 ? -1.036 16.504 -6.252 1.00 65.12 185 PHE A C 1
ATOM 1513 O O . PHE A 1 185 ? -1.718 15.489 -6.184 1.00 65.12 185 PHE A O 1
ATOM 1520 N N . GLU A 1 186 ? -0.562 16.984 -7.403 1.00 66.69 186 GLU A N 1
ATOM 1521 C CA . GLU A 1 186 ? -0.298 16.185 -8.621 1.00 66.69 186 GLU A CA 1
ATOM 1522 C C . GLU A 1 186 ? -1.265 14.999 -8.893 1.00 66.69 186 GLU A C 1
ATOM 1524 O O . GLU A 1 186 ? -0.851 13.913 -9.286 1.00 66.69 186 GLU A O 1
ATOM 1529 N N . HIS A 1 187 ? -2.574 15.194 -8.686 1.00 76.12 187 HIS A N 1
ATOM 1530 C CA . HIS A 1 187 ? -3.643 14.196 -8.844 1.00 76.12 187 HIS A CA 1
ATOM 1531 C C . HIS A 1 187 ? -3.638 12.962 -7.913 1.00 76.12 187 HIS A C 1
ATOM 1533 O O . HIS A 1 187 ? -4.447 12.050 -8.142 1.00 76.12 187 HIS A O 1
ATOM 1539 N N . ARG A 1 188 ? -2.810 12.929 -6.861 1.00 86.75 188 ARG A N 1
ATOM 1540 C CA . ARG A 1 188 ? -2.784 11.841 -5.867 1.00 86.75 188 ARG A CA 1
ATOM 1541 C C . ARG A 1 188 ? -3.972 11.923 -4.904 1.00 86.75 188 ARG A C 1
ATOM 1543 O O . ARG A 1 188 ? -4.471 13.003 -4.587 1.00 86.75 188 ARG A O 1
ATOM 1550 N N . VAL A 1 189 ? -4.441 10.760 -4.449 1.00 90.12 189 VAL A N 1
ATOM 1551 C CA . VAL A 1 189 ? -5.585 10.639 -3.535 1.00 90.12 189 VAL A CA 1
ATOM 1552 C C . VAL A 1 189 ? -5.111 10.134 -2.181 1.00 90.12 189 VAL A C 1
ATOM 1554 O O . VAL A 1 189 ? -4.340 9.187 -2.095 1.00 90.12 189 VAL A O 1
ATOM 1557 N N . ILE A 1 190 ? -5.625 10.744 -1.121 1.00 93.25 190 ILE A N 1
ATOM 1558 C CA . ILE A 1 190 ? -5.567 10.228 0.241 1.00 93.25 190 ILE A CA 1
ATOM 1559 C C . ILE A 1 190 ? -6.920 9.573 0.525 1.00 93.25 190 ILE A C 1
ATOM 1561 O O . ILE A 1 190 ? -7.946 10.259 0.557 1.00 93.25 190 ILE A O 1
ATOM 1565 N N . MET A 1 191 ? -6.942 8.254 0.716 1.00 96.75 191 MET A N 1
ATOM 1566 C CA . MET A 1 191 ? -8.139 7.551 1.182 1.00 96.75 191 MET A CA 1
ATOM 1567 C C . MET A 1 191 ? -8.176 7.601 2.700 1.00 96.75 191 MET A C 1
ATOM 1569 O O . MET A 1 191 ? -7.331 6.993 3.339 1.00 96.75 191 MET A O 1
ATOM 1573 N N . ASP A 1 192 ? -9.159 8.274 3.282 1.00 97.44 192 ASP A N 1
ATOM 1574 C CA . ASP A 1 192 ? -9.357 8.346 4.725 1.00 97.44 192 ASP A CA 1
ATOM 1575 C C . ASP A 1 192 ? -10.643 7.609 5.096 1.00 97.44 192 ASP A C 1
ATOM 1577 O O . ASP A 1 192 ? -11.745 8.044 4.752 1.00 97.44 192 ASP A O 1
ATOM 1581 N N . VAL A 1 193 ? -10.510 6.468 5.768 1.00 98.12 193 VAL A N 1
ATOM 1582 C CA . VAL A 1 193 ? -11.638 5.604 6.110 1.00 98.12 193 VAL A CA 1
ATOM 1583 C C . VAL A 1 193 ? -11.647 5.325 7.602 1.00 98.12 193 VAL A C 1
ATOM 1585 O O . VAL A 1 193 ? -10.648 4.889 8.171 1.00 98.12 193 VAL A O 1
ATOM 1588 N N . ILE A 1 194 ? -12.803 5.517 8.242 1.00 97.88 194 ILE A N 1
ATOM 1589 C CA . ILE A 1 194 ? -12.993 5.110 9.635 1.00 97.88 194 ILE A CA 1
ATOM 1590 C C . ILE A 1 194 ? -13.709 3.769 9.688 1.00 97.88 194 ILE A C 1
ATOM 1592 O O . ILE A 1 194 ? -14.825 3.610 9.192 1.00 97.88 194 ILE A O 1
ATOM 1596 N N . PHE A 1 195 ? -13.072 2.825 10.362 1.00 97.56 195 PHE A N 1
ATOM 1597 C CA . PHE A 1 195 ? -13.584 1.505 10.670 1.00 97.56 195 PHE A CA 1
ATOM 1598 C C . PHE A 1 195 ? -14.004 1.431 12.132 1.00 97.56 195 PHE A C 1
ATOM 1600 O O . PHE A 1 195 ? -13.319 1.945 13.010 1.00 97.56 195 PHE A O 1
ATOM 1607 N N . GLN A 1 196 ? -15.103 0.742 12.409 1.00 96.31 196 GLN A N 1
ATOM 1608 C CA . GLN A 1 196 ? -15.573 0.462 13.756 1.00 96.31 196 GLN A CA 1
ATOM 1609 C C . GLN A 1 196 ? -15.508 -1.041 14.037 1.00 96.31 196 GLN A C 1
ATOM 1611 O O . GLN A 1 196 ? -15.944 -1.855 13.223 1.00 96.31 196 GLN A O 1
ATOM 1616 N N . SER A 1 197 ? -14.986 -1.417 15.207 1.00 94.62 197 SER A N 1
ATOM 1617 C CA . SER A 1 197 ? -15.005 -2.797 15.699 1.00 94.62 197 SER A CA 1
ATOM 1618 C C . SER A 1 197 ? -15.117 -2.849 17.217 1.00 94.62 197 SER A C 1
ATOM 1620 O O . SER A 1 197 ? -14.250 -2.358 17.942 1.00 94.62 197 SER A O 1
ATOM 1622 N N . LYS A 1 198 ? -16.179 -3.488 17.725 1.00 91.06 198 LYS A N 1
ATOM 1623 C CA . LYS A 1 198 ? -16.407 -3.697 19.170 1.00 91.06 198 LYS A CA 1
ATOM 1624 C C . LYS A 1 198 ? -16.224 -2.405 19.992 1.00 91.06 198 LYS A C 1
ATOM 1626 O O . LYS A 1 198 ? -15.499 -2.416 20.988 1.00 91.06 198 LYS A O 1
ATOM 1631 N N . GLY A 1 199 ? -16.828 -1.309 19.526 1.00 89.12 199 GLY A N 1
ATOM 1632 C CA . GLY A 1 199 ? -16.794 0.008 20.177 1.00 89.12 199 GLY A CA 1
ATOM 1633 C C . GLY A 1 199 ? -15.501 0.810 20.002 1.00 89.12 199 GLY A C 1
ATOM 1634 O O . GLY A 1 199 ? -15.391 1.867 20.603 1.00 89.12 199 GLY A O 1
ATOM 1635 N N . ILE A 1 200 ? -14.542 0.322 19.211 1.00 90.31 200 ILE A N 1
ATOM 1636 C CA . ILE A 1 200 ? -13.301 1.031 18.880 1.00 90.31 200 ILE A CA 1
ATOM 1637 C C . ILE A 1 200 ? -13.400 1.556 17.452 1.00 90.31 200 ILE A C 1
ATOM 1639 O O . ILE A 1 200 ? -13.750 0.794 16.547 1.00 90.31 200 ILE A O 1
ATOM 1643 N N . ASN A 1 201 ? -13.037 2.818 17.256 1.00 93.81 201 ASN A N 1
ATOM 1644 C CA . ASN A 1 201 ? -12.906 3.464 15.962 1.00 93.81 201 ASN A CA 1
ATOM 1645 C C . ASN A 1 201 ? -11.429 3.513 15.544 1.00 93.81 201 ASN A C 1
ATOM 1647 O O . ASN A 1 201 ? -10.566 3.979 16.285 1.00 93.81 201 ASN A O 1
ATOM 1651 N N . ILE A 1 202 ? -11.142 3.054 14.332 1.00 95.12 202 ILE A N 1
ATOM 1652 C CA . ILE A 1 202 ? -9.818 3.061 13.713 1.00 95.12 202 ILE A CA 1
ATOM 1653 C C . ILE A 1 202 ? -9.932 3.888 12.441 1.00 95.12 202 ILE A C 1
ATOM 1655 O O . ILE A 1 202 ? -10.626 3.488 11.510 1.00 95.12 202 ILE A O 1
ATOM 1659 N N . ARG A 1 203 ? -9.257 5.030 12.387 1.00 96.75 203 ARG A N 1
ATOM 1660 C CA . ARG A 1 203 ? -9.088 5.791 11.153 1.00 96.75 203 ARG A CA 1
ATOM 1661 C C . ARG A 1 203 ? -7.856 5.265 10.430 1.00 96.75 203 ARG A C 1
ATOM 1663 O O . ARG A 1 203 ? -6.741 5.415 10.924 1.00 96.75 203 ARG A O 1
ATOM 1670 N N . LEU A 1 204 ? -8.064 4.645 9.278 1.00 97.94 204 LEU A N 1
ATOM 1671 C CA . LEU A 1 204 ? -7.005 4.176 8.396 1.00 97.94 204 LEU A CA 1
ATOM 1672 C C . LEU A 1 204 ? -6.942 5.084 7.173 1.00 97.94 204 LEU A C 1
ATOM 1674 O O . LEU A 1 204 ? -7.934 5.280 6.472 1.00 97.94 204 LEU A O 1
ATOM 1678 N N . ILE A 1 205 ? -5.755 5.618 6.930 1.00 97.81 205 ILE A N 1
ATOM 1679 C CA . ILE A 1 205 ? -5.460 6.527 5.841 1.00 97.81 205 ILE A CA 1
ATOM 1680 C C . ILE A 1 205 ? -4.489 5.823 4.891 1.00 97.81 205 ILE A C 1
ATOM 1682 O O . ILE A 1 205 ? -3.333 5.595 5.245 1.00 97.81 205 ILE A O 1
ATOM 1686 N N . ASN A 1 206 ? -4.952 5.470 3.694 1.00 98.12 206 ASN A N 1
ATOM 1687 C CA . ASN A 1 206 ? -4.076 5.011 2.619 1.00 98.12 206 ASN A CA 1
ATOM 1688 C C . ASN A 1 206 ? -3.602 6.231 1.819 1.00 98.12 206 ASN A C 1
ATOM 1690 O O . ASN A 1 206 ? -4.431 6.979 1.293 1.00 98.12 206 ASN A O 1
ATOM 1694 N N . ALA A 1 207 ? -2.290 6.451 1.761 1.00 96.50 207 ALA A N 1
ATOM 1695 C CA . ALA A 1 207 ? -1.704 7.586 1.059 1.00 96.50 207 ALA A CA 1
ATOM 1696 C C . ALA A 1 207 ? -0.597 7.142 0.104 1.00 96.50 207 ALA A C 1
ATOM 1698 O O . ALA A 1 207 ? 0.203 6.270 0.424 1.00 96.50 207 ALA A O 1
ATOM 1699 N N . HIS A 1 208 ? -0.539 7.806 -1.045 1.00 95.75 208 HIS A N 1
ATOM 1700 C CA . HIS A 1 208 ? 0.541 7.669 -2.007 1.00 95.75 208 HIS A CA 1
ATOM 1701 C C . HIS A 1 208 ? 1.040 9.064 -2.378 1.00 95.75 208 HIS A C 1
ATOM 1703 O O . HIS A 1 208 ? 0.353 9.818 -3.074 1.00 95.75 208 HIS A O 1
ATOM 1709 N N . LEU A 1 209 ? 2.201 9.457 -1.856 1.00 94.44 209 LEU A N 1
ATOM 1710 C CA . LEU A 1 209 ? 2.739 10.793 -2.117 1.00 94.44 209 LEU A CA 1
ATOM 1711 C C . LEU A 1 209 ? 3.422 10.849 -3.489 1.00 94.44 209 LEU A C 1
ATOM 1713 O O . LEU A 1 209 ? 3.951 9.843 -3.948 1.00 94.44 209 LEU A O 1
ATOM 1717 N N . PRO A 1 210 ? 3.435 12.006 -4.172 1.00 90.31 210 PRO A N 1
ATOM 1718 C CA . PRO A 1 210 ? 4.168 12.146 -5.427 1.00 90.31 210 PRO A CA 1
ATOM 1719 C C . PRO A 1 210 ? 5.675 11.934 -5.222 1.00 90.31 210 PRO A C 1
ATOM 1721 O O . PRO A 1 210 ? 6.243 12.359 -4.213 1.00 90.31 210 PRO A O 1
ATOM 1724 N N . PHE A 1 211 ? 6.339 11.337 -6.215 1.00 86.19 211 PHE A N 1
ATOM 1725 C CA . PHE A 1 211 ? 7.794 11.192 -6.236 1.00 86.19 211 PHE A CA 1
ATOM 1726 C C . PHE A 1 211 ? 8.457 12.538 -6.546 1.00 86.19 211 PHE A C 1
ATOM 1728 O O . PHE A 1 211 ? 8.752 12.876 -7.693 1.00 86.19 211 PHE A O 1
ATOM 1735 N N . THR A 1 212 ? 8.655 13.348 -5.508 1.00 80.69 212 THR A N 1
ATOM 1736 C CA . THR A 1 212 ? 9.205 14.699 -5.630 1.00 80.69 212 THR A CA 1
ATOM 1737 C C . THR A 1 212 ? 10.112 15.056 -4.460 1.00 80.69 212 THR A C 1
ATOM 1739 O O . THR A 1 212 ? 9.891 14.681 -3.308 1.00 80.69 212 THR A O 1
ATOM 1742 N N . HIS A 1 213 ? 11.135 15.863 -4.742 1.00 78.25 213 HIS A N 1
ATOM 1743 C CA . HIS A 1 213 ? 11.956 16.477 -3.699 1.00 78.25 213 HIS A CA 1
ATOM 1744 C C . HIS A 1 213 ? 11.217 17.595 -2.951 1.00 78.25 213 HIS A C 1
ATOM 1746 O O . HIS A 1 213 ? 11.701 18.059 -1.917 1.00 78.25 213 HIS A O 1
ATOM 1752 N N . ASN A 1 214 ? 10.047 18.022 -3.440 1.00 81.06 214 ASN A N 1
ATOM 1753 C CA . ASN A 1 214 ? 9.235 19.032 -2.779 1.00 81.06 214 ASN A CA 1
ATOM 1754 C C . ASN A 1 214 ? 8.796 18.554 -1.384 1.00 81.06 214 ASN A C 1
ATOM 1756 O O . ASN A 1 214 ? 8.304 17.441 -1.211 1.00 81.06 214 ASN A O 1
ATOM 1760 N N . VAL A 1 215 ? 8.984 19.412 -0.384 1.00 81.94 215 VAL A N 1
ATOM 1761 C CA . VAL A 1 215 ? 8.593 19.158 1.009 1.00 81.94 215 VAL A CA 1
ATOM 1762 C C . VAL A 1 215 ? 7.084 19.306 1.204 1.00 81.94 215 VAL A C 1
ATOM 1764 O O . VAL A 1 215 ? 6.509 18.653 2.074 1.00 81.94 215 VAL A O 1
ATOM 1767 N N . LEU A 1 216 ? 6.429 20.120 0.371 1.00 87.88 216 LEU A N 1
ATOM 1768 C CA . LEU A 1 216 ? 5.028 20.489 0.540 1.00 87.88 216 LEU A CA 1
ATOM 1769 C C . LEU A 1 216 ? 4.096 19.266 0.655 1.00 87.88 216 LEU A C 1
ATOM 1771 O O . LEU A 1 216 ? 3.330 19.244 1.616 1.00 87.88 216 LEU A O 1
ATOM 1775 N N . PRO A 1 217 ? 4.185 18.219 -0.197 1.00 89.06 217 PRO A N 1
ATOM 1776 C CA . PRO A 1 217 ? 3.341 17.033 -0.061 1.00 89.06 217 PRO A CA 1
ATOM 1777 C C . PRO A 1 217 ? 3.403 16.334 1.283 1.00 89.06 217 PRO A C 1
ATOM 1779 O O . PRO A 1 217 ? 2.373 16.006 1.874 1.00 89.06 217 PRO A O 1
ATOM 1782 N N . ARG A 1 218 ? 4.618 16.184 1.804 1.00 91.25 218 ARG A N 1
ATOM 1783 C CA . ARG A 1 218 ? 4.837 15.595 3.120 1.00 91.25 218 ARG A CA 1
ATOM 1784 C C . ARG A 1 218 ? 4.254 16.488 4.204 1.00 91.25 218 ARG A C 1
ATOM 1786 O O . ARG A 1 218 ? 3.483 16.011 5.025 1.00 91.25 218 ARG A O 1
ATOM 1793 N N . SER A 1 219 ? 4.554 17.785 4.161 1.00 91.06 219 SER A N 1
ATOM 1794 C CA . SER A 1 219 ? 4.066 18.743 5.153 1.00 91.06 219 SER A CA 1
ATOM 1795 C C . SER A 1 219 ? 2.533 18.765 5.233 1.00 91.06 219 SER A C 1
ATOM 1797 O O . SER A 1 219 ? 2.008 18.618 6.336 1.00 91.06 219 SER A O 1
ATOM 1799 N N . GLN A 1 220 ? 1.785 18.848 4.117 1.00 90.69 220 GLN A N 1
ATOM 1800 C CA . GLN A 1 220 ? 0.314 18.850 4.237 1.00 90.69 220 GLN A CA 1
ATOM 1801 C C . GLN A 1 220 ? -0.258 17.481 4.638 1.00 90.69 220 GLN A C 1
ATOM 1803 O O . GLN A 1 220 ? -1.274 17.462 5.327 1.00 90.69 220 GLN A O 1
ATOM 1808 N N . LEU A 1 221 ? 0.383 16.351 4.294 1.00 92.19 221 LEU A N 1
ATOM 1809 C CA . LEU A 1 221 ? -0.018 15.043 4.834 1.00 92.19 221 LEU A CA 1
ATOM 1810 C C . LEU A 1 221 ? 0.145 15.005 6.359 1.00 92.19 221 LEU A C 1
ATOM 1812 O O . LEU A 1 221 ? -0.766 14.564 7.058 1.00 92.19 221 LEU A O 1
ATOM 1816 N N . ILE A 1 222 ? 1.281 15.480 6.881 1.00 92.56 222 ILE A N 1
ATOM 1817 C CA . ILE A 1 222 ? 1.511 15.534 8.328 1.00 92.56 222 ILE A CA 1
ATOM 1818 C C . ILE A 1 222 ? 0.521 16.508 8.984 1.00 92.56 222 ILE A C 1
ATOM 1820 O O . ILE A 1 222 ? -0.108 16.143 9.970 1.00 92.56 222 ILE A O 1
ATOM 1824 N N . HIS A 1 223 ? 0.284 17.700 8.429 1.00 91.50 223 HIS A N 1
ATOM 1825 C CA . HIS A 1 223 ? -0.756 18.596 8.952 1.00 91.50 223 HIS A CA 1
ATOM 1826 C C . HIS A 1 223 ? -2.132 17.930 8.989 1.00 91.50 223 HIS A C 1
ATOM 1828 O O . HIS A 1 223 ? -2.786 17.934 10.031 1.00 91.50 223 HIS A O 1
ATOM 1834 N N . TYR A 1 224 ? -2.520 17.277 7.894 1.00 91.88 224 TYR A N 1
ATOM 1835 C CA . TYR A 1 224 ? -3.776 16.546 7.812 1.00 91.88 224 TYR A CA 1
ATOM 1836 C C . TYR A 1 224 ? -3.892 15.470 8.897 1.00 91.88 224 TYR A C 1
ATOM 1838 O O . TYR A 1 224 ? -4.914 15.382 9.578 1.00 91.88 224 TYR A O 1
ATOM 1846 N N . LEU A 1 225 ? -2.832 14.678 9.091 1.00 91.38 225 LEU A N 1
ATOM 1847 C CA . LEU A 1 225 ? -2.756 13.646 10.124 1.00 91.38 225 LEU A CA 1
ATOM 1848 C C . LEU A 1 225 ? -3.052 14.224 11.512 1.00 91.38 225 LEU A C 1
ATOM 1850 O O . LEU A 1 225 ? -3.854 13.673 12.269 1.00 91.38 225 LEU A O 1
ATOM 1854 N N . PHE A 1 226 ? -2.410 15.342 11.845 1.00 90.88 226 PHE A N 1
ATOM 1855 C CA . PHE A 1 226 ? -2.593 15.979 13.138 1.00 90.88 226 PHE A CA 1
ATOM 1856 C C . PHE A 1 226 ? -3.972 16.630 13.273 1.00 90.88 226 PHE A C 1
ATOM 1858 O O . PHE A 1 226 ? -4.520 16.601 14.375 1.00 90.88 226 PHE A O 1
ATOM 1865 N N . ASP A 1 227 ? -4.573 17.150 12.205 1.00 91.62 227 ASP A N 1
ATOM 1866 C CA . ASP A 1 227 ? -5.934 17.700 12.242 1.00 91.62 227 ASP A CA 1
ATOM 1867 C C . ASP A 1 227 ? -6.981 16.629 12.576 1.00 91.62 227 ASP A C 1
ATOM 1869 O O . ASP A 1 227 ? -7.962 16.897 13.272 1.00 91.62 227 ASP A O 1
ATOM 1873 N N . VAL A 1 228 ? -6.756 15.386 12.140 1.00 92.19 228 VAL A N 1
ATOM 1874 C CA . VAL A 1 228 ? -7.686 14.273 12.382 1.00 92.19 228 VAL A CA 1
ATOM 1875 C C . VAL A 1 228 ? -7.336 13.422 13.606 1.00 92.19 228 VAL A C 1
ATOM 1877 O O . VAL A 1 228 ? -8.060 12.470 13.902 1.00 92.19 228 VAL A O 1
ATOM 1880 N N . ARG A 1 229 ? -6.286 13.756 14.365 1.00 91.00 229 ARG A N 1
ATOM 1881 C CA . ARG A 1 229 ? -5.750 12.901 15.446 1.00 91.00 229 ARG A CA 1
ATOM 1882 C C . ARG A 1 229 ? -6.746 12.512 16.542 1.00 91.00 229 ARG A C 1
ATOM 1884 O O . ARG A 1 229 ? -6.667 11.412 17.064 1.00 91.00 229 ARG A O 1
ATOM 1891 N N . ASN A 1 230 ? -7.706 13.384 16.851 1.00 89.81 230 ASN A N 1
ATOM 1892 C CA . ASN A 1 230 ? -8.691 13.174 17.925 1.00 89.81 230 ASN A CA 1
ATOM 1893 C C . ASN A 1 230 ? -10.017 12.572 17.435 1.00 89.81 230 ASN A C 1
ATOM 1895 O O . ASN A 1 230 ? -11.010 12.565 18.157 1.00 89.81 230 ASN A O 1
ATOM 1899 N N . SER A 1 231 ? -10.082 12.143 16.178 1.00 89.94 231 SER A N 1
ATOM 1900 C CA . SER A 1 231 ? -11.343 11.736 15.547 1.00 89.94 231 SER A CA 1
ATOM 1901 C C . SER A 1 231 ? -11.620 10.229 15.602 1.00 89.94 231 SER A C 1
ATOM 1903 O O . SER A 1 231 ? -12.658 9.776 15.120 1.00 89.94 231 SER A O 1
ATOM 1905 N N . ALA A 1 232 ? -10.688 9.453 16.151 1.00 91.25 232 ALA A N 1
ATOM 1906 C CA . ALA A 1 232 ? -10.768 8.010 16.320 1.00 91.25 232 ALA A CA 1
ATOM 1907 C C . ALA A 1 232 ? -9.873 7.586 17.495 1.00 91.25 232 ALA A C 1
ATOM 1909 O O . ALA A 1 232 ? -9.007 8.349 17.916 1.00 91.25 232 ALA A O 1
ATOM 1910 N N . ASP A 1 233 ? -10.048 6.362 17.998 1.00 89.31 233 ASP A N 1
ATOM 1911 C CA . ASP A 1 233 ? -9.168 5.800 19.033 1.00 89.31 233 ASP A CA 1
ATOM 1912 C C . ASP A 1 233 ? -7.751 5.530 18.500 1.00 89.31 233 ASP A C 1
ATOM 1914 O O . ASP A 1 233 ? -6.789 5.455 19.270 1.00 89.31 233 ASP A O 1
ATOM 1918 N N . PHE A 1 234 ? -7.647 5.345 17.181 1.00 88.50 234 PHE A N 1
ATOM 1919 C CA . PHE A 1 234 ? -6.412 5.132 16.438 1.00 88.50 234 PHE A CA 1
ATOM 1920 C C . PHE A 1 234 ? -6.467 5.892 15.125 1.00 88.50 234 PHE A C 1
ATOM 1922 O O . PHE A 1 234 ? -7.448 5.766 14.388 1.00 88.50 234 PHE A O 1
ATOM 1929 N N . VAL A 1 235 ? -5.391 6.600 14.794 1.00 94.19 235 VAL A N 1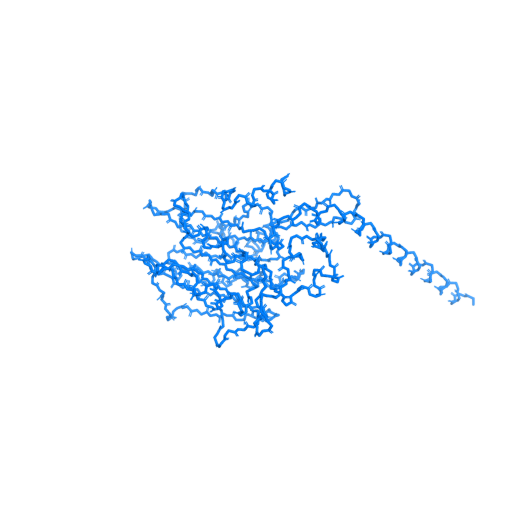
ATOM 1930 C CA . VAL A 1 235 ? -5.170 7.105 13.438 1.00 94.19 235 VAL A CA 1
ATOM 1931 C C . VAL A 1 235 ? -3.907 6.469 12.892 1.00 94.19 235 VAL A C 1
ATOM 1933 O O . VAL A 1 235 ? -2.847 6.547 13.512 1.00 94.19 235 VAL A O 1
ATOM 1936 N N . ILE A 1 236 ? -4.042 5.812 11.746 1.00 95.31 236 ILE A N 1
ATOM 1937 C CA . ILE A 1 236 ? -2.977 5.062 11.095 1.00 95.31 236 ILE A CA 1
ATOM 1938 C C . ILE A 1 236 ? -2.897 5.542 9.657 1.00 95.31 236 ILE A C 1
ATOM 1940 O O . ILE A 1 236 ? -3.870 5.418 8.921 1.00 95.31 236 ILE A O 1
ATOM 1944 N N . ILE A 1 237 ? -1.744 6.053 9.245 1.00 96.62 237 ILE A N 1
ATOM 1945 C CA . ILE A 1 237 ? -1.411 6.226 7.834 1.00 96.62 237 ILE A CA 1
ATOM 1946 C C . ILE A 1 237 ? -0.568 5.031 7.404 1.00 96.62 237 ILE A C 1
ATOM 1948 O O . ILE A 1 237 ? 0.335 4.635 8.139 1.00 96.62 237 ILE A O 1
ATOM 1952 N N . ALA A 1 238 ? -0.847 4.480 6.227 1.00 97.44 238 ALA A N 1
ATOM 1953 C CA . ALA A 1 238 ? -0.043 3.446 5.591 1.00 97.44 238 ALA A CA 1
ATOM 1954 C C . ALA A 1 238 ? 0.055 3.703 4.082 1.00 97.44 238 ALA A C 1
ATOM 1956 O O . ALA A 1 238 ? -0.942 4.077 3.464 1.00 97.44 238 ALA A O 1
ATOM 1957 N N . GLY A 1 239 ? 1.232 3.502 3.493 1.00 97.19 239 GLY A N 1
ATOM 1958 C CA . GLY A 1 239 ? 1.414 3.648 2.048 1.00 97.19 239 GLY A CA 1
ATOM 1959 C C . GLY A 1 239 ? 2.824 3.997 1.610 1.00 97.19 239 GLY A C 1
ATOM 1960 O O . GLY A 1 239 ? 3.719 4.146 2.445 1.00 97.19 239 GLY A O 1
ATOM 1961 N N . ASP A 1 240 ? 2.986 4.146 0.300 1.00 96.44 240 ASP A N 1
ATOM 1962 C CA . ASP A 1 240 ? 4.192 4.664 -0.335 1.00 96.44 240 ASP A CA 1
ATOM 1963 C C . ASP A 1 240 ? 4.251 6.194 -0.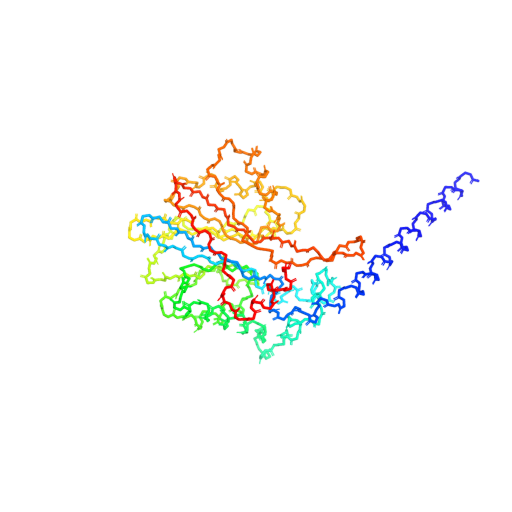198 1.00 96.44 240 ASP A C 1
ATOM 1965 O O . ASP A 1 240 ? 3.530 6.953 -0.854 1.00 96.44 240 ASP A O 1
ATOM 1969 N N . MET A 1 241 ? 5.121 6.670 0.689 1.00 95.62 241 MET A N 1
ATOM 1970 C CA . MET A 1 241 ? 5.287 8.101 0.943 1.00 95.62 241 MET A CA 1
ATOM 1971 C C . MET A 1 241 ? 6.347 8.734 0.047 1.00 95.62 241 MET A C 1
ATOM 1973 O O . MET A 1 241 ? 6.605 9.931 0.201 1.00 95.62 241 MET A O 1
ATOM 1977 N N . ASN A 1 242 ? 6.988 7.966 -0.842 1.00 93.75 242 ASN A N 1
ATOM 1978 C CA . ASN A 1 242 ? 8.028 8.443 -1.752 1.00 93.75 242 ASN A CA 1
ATOM 1979 C C . ASN A 1 242 ? 9.099 9.326 -1.069 1.00 93.75 242 ASN A C 1
ATOM 1981 O O . ASN A 1 242 ? 9.637 10.278 -1.641 1.00 93.75 242 ASN A O 1
ATOM 1985 N N . CYS A 1 243 ? 9.404 9.028 0.194 1.00 93.06 243 CYS A N 1
ATOM 1986 C CA . CYS A 1 243 ? 10.415 9.700 1.003 1.00 93.06 243 CYS A CA 1
ATOM 1987 C C . CYS A 1 243 ? 10.965 8.740 2.052 1.00 93.06 243 CYS A C 1
ATOM 1989 O O . CYS A 1 243 ? 10.472 7.631 2.184 1.00 93.06 243 CYS A O 1
ATOM 1991 N N . THR A 1 244 ? 12.012 9.143 2.767 1.00 92.69 244 THR A N 1
ATOM 1992 C CA . THR A 1 244 ? 12.617 8.296 3.797 1.00 92.69 244 THR A CA 1
ATOM 1993 C C . THR A 1 244 ? 11.979 8.518 5.167 1.00 92.69 244 THR A C 1
ATOM 1995 O O . THR A 1 244 ? 11.398 9.566 5.450 1.00 92.69 244 THR A O 1
ATOM 1998 N N . GLU A 1 245 ? 12.204 7.579 6.089 1.00 92.50 245 GLU A N 1
ATOM 1999 C CA . GLU A 1 245 ? 11.815 7.736 7.497 1.00 92.50 245 GLU A CA 1
ATOM 2000 C C . GLU A 1 245 ? 12.363 9.025 8.124 1.00 92.50 245 GLU A C 1
ATOM 2002 O O . GLU A 1 245 ? 11.688 9.679 8.918 1.00 92.50 245 GLU A O 1
ATOM 2007 N N . LEU A 1 246 ? 13.600 9.394 7.772 1.00 92.56 246 LEU A N 1
ATOM 2008 C CA . LEU A 1 246 ? 14.240 10.602 8.283 1.00 92.56 246 LEU A CA 1
ATOM 2009 C C . LEU A 1 246 ? 13.510 11.859 7.802 1.00 92.56 246 LEU A C 1
ATOM 2011 O O . LEU A 1 246 ? 13.337 12.790 8.587 1.00 92.56 246 LEU A O 1
ATOM 2015 N N . ASP A 1 247 ? 13.050 11.871 6.550 1.00 93.31 247 ASP A N 1
ATOM 2016 C CA . ASP A 1 247 ? 12.266 12.980 6.003 1.00 93.31 247 ASP A CA 1
ATOM 2017 C C . ASP A 1 247 ? 10.953 13.138 6.777 1.00 93.31 247 ASP A C 1
ATOM 2019 O O . ASP A 1 247 ? 10.637 14.237 7.228 1.00 93.31 247 ASP A O 1
ATOM 2023 N N . LEU A 1 248 ? 10.232 12.037 7.019 1.00 93.44 248 LEU A N 1
ATOM 2024 C CA . LEU A 1 248 ? 8.992 12.048 7.803 1.00 93.44 248 LEU A CA 1
ATOM 2025 C C . LEU A 1 248 ? 9.224 12.500 9.251 1.00 93.44 248 LEU A C 1
ATOM 2027 O O . LEU A 1 248 ? 8.474 13.329 9.764 1.00 93.44 248 LEU A O 1
ATOM 2031 N N . LYS A 1 249 ? 10.280 12.005 9.910 1.00 92.75 249 LYS A N 1
ATOM 2032 C CA . LYS A 1 249 ? 10.650 12.411 11.278 1.00 92.75 249 LYS A CA 1
ATOM 2033 C C . LYS A 1 249 ? 10.952 13.902 11.368 1.00 92.75 249 LYS A C 1
ATOM 2035 O O . LYS A 1 249 ? 10.523 14.558 12.318 1.00 92.75 249 LYS A O 1
ATOM 2040 N N . ASN A 1 250 ? 11.678 14.434 10.387 1.00 92.75 250 ASN A N 1
ATOM 2041 C CA . ASN A 1 250 ? 11.978 15.859 10.317 1.00 92.75 250 ASN A CA 1
ATOM 2042 C C . ASN A 1 250 ? 10.702 16.678 10.109 1.00 92.75 250 ASN A C 1
ATOM 2044 O O . ASN A 1 250 ? 10.511 17.666 10.812 1.00 92.75 250 ASN A O 1
ATOM 2048 N N . GLU A 1 251 ? 9.801 16.249 9.223 1.00 92.50 251 GLU A N 1
ATOM 2049 C CA . GLU A 1 251 ? 8.525 16.939 9.014 1.00 92.50 251 GLU A CA 1
ATOM 2050 C C . GLU A 1 251 ? 7.637 16.931 10.259 1.00 92.50 251 GLU A C 1
ATOM 2052 O O . GLU A 1 251 ? 7.100 17.975 10.628 1.00 92.50 251 GLU A O 1
ATOM 2057 N N . VAL A 1 252 ? 7.522 15.802 10.963 1.00 92.25 252 VAL A N 1
ATOM 2058 C CA . VAL A 1 252 ? 6.786 15.749 12.235 1.00 92.25 252 VAL A CA 1
ATOM 2059 C C . VAL A 1 252 ? 7.395 16.724 13.241 1.00 92.25 252 VAL A C 1
ATOM 2061 O O . VAL A 1 252 ? 6.676 17.559 13.779 1.00 92.25 252 VAL A O 1
ATOM 2064 N N . LYS A 1 253 ? 8.718 16.688 13.436 1.00 91.50 253 LYS A N 1
ATOM 2065 C CA . LYS A 1 253 ? 9.421 17.554 14.395 1.00 91.50 253 LYS A CA 1
ATOM 2066 C C . LYS A 1 253 ? 9.315 19.046 14.059 1.00 91.50 253 LYS A C 1
ATOM 2068 O O . LYS A 1 253 ? 9.262 19.873 14.965 1.00 91.50 253 LYS A O 1
ATOM 2073 N N . ASN A 1 254 ? 9.330 19.398 12.775 1.00 89.38 254 ASN A N 1
ATOM 2074 C CA . ASN A 1 254 ? 9.281 20.789 12.325 1.00 89.38 254 ASN A CA 1
ATOM 2075 C C . ASN A 1 254 ? 7.889 21.408 12.487 1.00 89.38 254 ASN A C 1
ATOM 2077 O O . ASN A 1 254 ? 7.788 22.609 12.725 1.00 89.38 254 ASN A O 1
ATOM 2081 N N . ASN A 1 255 ? 6.832 20.605 12.356 1.00 84.31 255 ASN A N 1
ATOM 2082 C CA . ASN A 1 255 ? 5.456 21.098 12.384 1.00 84.31 255 ASN A CA 1
ATOM 2083 C C . ASN A 1 255 ? 4.772 20.870 13.743 1.00 84.31 255 ASN A C 1
ATOM 2085 O O . ASN A 1 255 ? 3.817 21.571 14.075 1.00 84.31 255 ASN A O 1
ATOM 2089 N N . PHE A 1 256 ? 5.268 19.924 14.548 1.00 84.38 256 PHE A N 1
ATOM 2090 C CA . PHE A 1 256 ? 4.654 19.518 15.807 1.00 84.38 256 PHE A CA 1
ATOM 2091 C C . PHE A 1 256 ? 5.719 19.282 16.882 1.00 84.38 256 PHE A C 1
ATOM 2093 O O . PHE A 1 256 ? 6.684 18.548 16.696 1.00 84.38 256 PHE A O 1
ATOM 2100 N N . SER A 1 257 ? 5.527 19.895 18.051 1.00 74.69 257 SER A N 1
ATOM 2101 C CA . SER A 1 257 ? 6.417 19.738 19.210 1.00 74.69 257 SER A CA 1
ATOM 2102 C C . SER A 1 257 ? 6.201 18.430 19.977 1.00 74.69 257 SER A C 1
ATOM 2104 O O . SER A 1 257 ? 6.868 18.192 20.982 1.00 74.69 257 SER A O 1
ATOM 2106 N N . ASP A 1 258 ? 5.221 17.633 19.560 1.00 68.12 258 ASP A N 1
ATOM 2107 C CA . ASP A 1 258 ? 4.708 16.503 20.314 1.00 68.12 258 ASP A CA 1
ATOM 2108 C C . ASP A 1 258 ? 5.214 15.181 19.724 1.00 68.12 258 ASP A C 1
ATOM 2110 O O . ASP A 1 258 ? 5.045 14.906 18.536 1.00 68.12 258 ASP A O 1
ATOM 2114 N N . ASN A 1 259 ? 5.829 14.343 20.561 1.00 68.12 259 ASN A N 1
ATOM 2115 C CA . ASN A 1 259 ? 6.383 13.041 20.164 1.00 68.12 259 ASN A CA 1
ATOM 2116 C C . ASN A 1 259 ? 5.297 11.948 20.083 1.00 68.12 259 ASN A C 1
ATOM 2118 O O . ASN A 1 259 ? 5.579 10.768 20.282 1.00 68.12 259 ASN A O 1
ATOM 2122 N N . THR A 1 260 ? 4.045 12.326 19.827 1.00 81.38 260 THR A N 1
ATOM 2123 C CA . THR A 1 260 ? 2.889 11.417 19.825 1.00 81.38 260 THR A CA 1
ATOM 2124 C C . THR A 1 260 ? 2.738 10.624 18.530 1.00 81.38 260 THR A C 1
ATOM 2126 O O . THR A 1 260 ? 1.976 9.657 18.502 1.00 81.38 260 THR A O 1
ATOM 2129 N N . CYS A 1 261 ? 3.478 10.985 17.474 1.00 89.75 261 CYS A N 1
ATOM 2130 C CA . CYS A 1 261 ? 3.515 10.247 16.214 1.00 89.75 261 CYS A CA 1
ATOM 2131 C C . CYS A 1 261 ? 4.643 9.224 16.204 1.00 89.75 261 CYS A C 1
ATOM 2133 O O . CYS A 1 261 ? 5.823 9.576 16.156 1.00 89.75 261 CYS A O 1
ATOM 2135 N N . LEU A 1 262 ? 4.277 7.949 16.145 1.00 90.25 262 LEU A N 1
ATOM 2136 C CA . LEU A 1 262 ? 5.228 6.909 15.802 1.00 90.25 262 LEU A CA 1
ATOM 2137 C C . LEU A 1 262 ? 5.328 6.762 14.288 1.00 90.25 262 LEU A C 1
ATOM 2139 O O . LEU A 1 262 ? 4.311 6.671 13.608 1.00 90.25 262 LEU A O 1
ATOM 2143 N N . ILE A 1 263 ? 6.556 6.656 13.788 1.00 92.31 263 ILE A N 1
ATOM 2144 C CA . ILE A 1 263 ? 6.851 6.323 12.396 1.00 92.31 263 ILE A CA 1
ATOM 2145 C C . ILE A 1 263 ? 7.536 4.956 12.375 1.00 92.31 263 ILE A C 1
ATOM 2147 O O . ILE A 1 263 ? 8.514 4.750 13.096 1.00 92.31 263 ILE A O 1
ATOM 2151 N N . ILE A 1 264 ? 7.022 4.035 11.562 1.00 91.12 264 ILE A N 1
ATOM 2152 C CA . ILE A 1 264 ? 7.565 2.687 11.381 1.00 91.12 264 ILE A CA 1
ATOM 2153 C C . ILE A 1 264 ? 7.887 2.477 9.904 1.00 9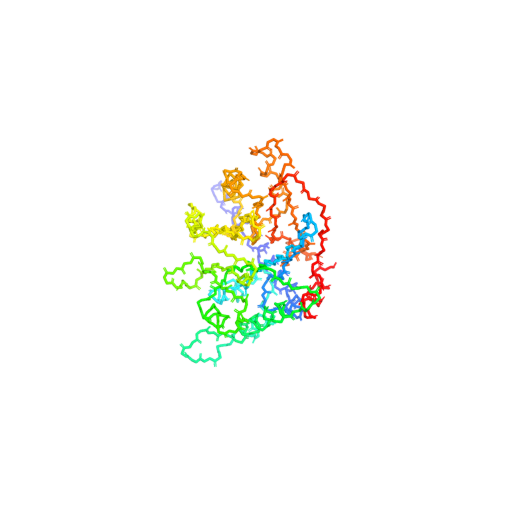1.12 264 ILE A C 1
ATOM 2155 O O . ILE A 1 264 ? 7.015 2.623 9.046 1.00 91.12 264 ILE A O 1
ATOM 2159 N N . SER A 1 265 ? 9.119 2.053 9.633 1.00 90.06 265 SER A N 1
ATOM 2160 C CA . SER A 1 265 ? 9.618 1.736 8.289 1.00 90.06 265 SER A CA 1
ATOM 2161 C C . SER A 1 265 ? 10.286 0.356 8.343 1.00 90.06 265 SER A C 1
ATOM 2163 O O . SER A 1 265 ? 11.486 0.270 8.604 1.00 90.06 265 SER A O 1
ATOM 2165 N N . PRO A 1 266 ? 9.516 -0.745 8.219 1.00 80.31 266 PRO A N 1
ATOM 2166 C CA . PRO A 1 266 ? 9.961 -2.071 8.660 1.00 80.31 266 PRO A CA 1
ATOM 2167 C C . PRO A 1 266 ? 11.224 -2.597 7.965 1.00 80.31 266 PRO A C 1
ATOM 2169 O O . PRO A 1 266 ? 12.061 -3.224 8.613 1.00 80.31 266 PRO A O 1
ATOM 2172 N N . TYR A 1 267 ? 11.353 -2.375 6.657 1.00 80.75 267 TYR A N 1
ATOM 2173 C CA . TYR A 1 267 ? 12.510 -2.770 5.852 1.00 80.75 267 TYR A CA 1
ATOM 2174 C C . TYR A 1 267 ? 12.526 -2.017 4.520 1.00 80.75 267 TYR A C 1
ATOM 2176 O O . TYR A 1 267 ? 11.494 -1.472 4.127 1.00 80.75 267 TYR A O 1
ATOM 2184 N N . PRO A 1 268 ? 13.677 -1.964 3.823 1.00 84.94 268 PRO A N 1
ATOM 2185 C CA . PRO A 1 268 ? 13.762 -1.341 2.507 1.00 84.94 268 PRO A CA 1
ATOM 2186 C C . PRO A 1 268 ? 12.768 -1.956 1.529 1.00 84.94 268 PRO A C 1
ATOM 2188 O O . PRO A 1 268 ? 12.644 -3.176 1.481 1.00 84.94 268 PRO A O 1
ATOM 2191 N N . THR A 1 269 ? 12.077 -1.120 0.759 1.00 80.31 269 THR A N 1
ATOM 2192 C CA . THR A 1 269 ? 11.059 -1.566 -0.195 1.00 80.31 269 THR A CA 1
ATOM 2193 C C . THR A 1 269 ? 11.519 -1.515 -1.641 1.00 80.31 269 THR A C 1
ATOM 2195 O O . THR A 1 269 ? 11.024 -2.299 -2.443 1.00 80.31 269 THR A O 1
ATOM 2198 N N . VAL A 1 270 ? 12.524 -0.686 -1.948 1.00 82.75 270 VAL A N 1
ATOM 2199 C CA . VAL A 1 270 ? 13.043 -0.470 -3.306 1.00 82.75 270 VAL A CA 1
ATOM 2200 C C . VAL A 1 270 ? 14.571 -0.504 -3.363 1.00 82.75 270 VAL A C 1
ATOM 2202 O O . VAL A 1 270 ? 15.256 -0.285 -2.356 1.00 82.75 270 VAL A O 1
ATOM 2205 N N . VAL A 1 271 ? 15.118 -0.703 -4.566 1.00 79.38 271 VAL A N 1
ATOM 2206 C CA . VAL A 1 271 ? 16.561 -0.649 -4.850 1.00 79.38 271 VAL A CA 1
ATOM 2207 C C . VAL A 1 271 ? 16.868 0.442 -5.870 1.00 79.38 271 VAL A C 1
ATOM 2209 O O . VAL A 1 271 ? 16.263 0.497 -6.935 1.00 79.38 271 VAL A O 1
ATOM 2212 N N . TYR A 1 272 ? 17.871 1.271 -5.580 1.00 74.81 272 TYR A N 1
ATOM 2213 C CA . TYR A 1 272 ? 18.419 2.254 -6.510 1.00 74.81 272 TYR A CA 1
ATOM 2214 C C . TYR A 1 272 ? 19.909 2.005 -6.778 1.00 74.81 272 TYR A C 1
ATOM 2216 O O . TYR A 1 272 ? 20.678 1.779 -5.839 1.00 74.81 272 TYR A O 1
ATOM 2224 N N . PRO A 1 273 ? 20.371 2.125 -8.032 1.00 65.19 273 PRO A N 1
ATOM 2225 C CA . PRO A 1 273 ? 21.796 2.212 -8.323 1.00 65.19 273 PRO A CA 1
ATOM 2226 C C . PRO A 1 273 ? 22.348 3.567 -7.842 1.00 65.19 273 PRO A C 1
ATOM 2228 O O . PRO A 1 273 ? 21.795 4.619 -8.172 1.00 65.19 273 PRO A O 1
ATOM 2231 N N . LYS A 1 274 ? 23.451 3.587 -7.075 1.00 62.12 274 LYS A N 1
ATOM 2232 C CA . LYS A 1 274 ? 24.174 4.846 -6.816 1.00 62.12 274 LYS A CA 1
ATOM 2233 C C . LYS A 1 274 ? 24.998 5.276 -8.029 1.00 62.12 274 LYS A C 1
ATOM 2235 O O . LYS A 1 274 ? 25.602 4.464 -8.724 1.00 62.12 274 LYS A O 1
ATOM 2240 N N . LEU A 1 275 ? 25.098 6.594 -8.195 1.00 51.97 275 LEU A N 1
ATOM 2241 C CA . LEU A 1 275 ? 25.942 7.267 -9.188 1.00 51.97 275 LEU A CA 1
ATOM 2242 C C . LEU A 1 275 ? 27.453 7.168 -8.895 1.00 51.97 275 LEU A C 1
ATOM 2244 O O . LEU A 1 275 ? 28.253 7.448 -9.779 1.00 51.97 275 LEU A O 1
ATOM 2248 N N . ASP A 1 276 ? 27.860 6.780 -7.680 1.00 54.62 276 ASP A N 1
ATOM 2249 C CA . ASP A 1 276 ? 29.274 6.671 -7.275 1.00 54.62 276 ASP A CA 1
ATOM 2250 C C . ASP A 1 276 ? 29.919 5.311 -7.614 1.00 54.62 276 ASP A C 1
ATOM 2252 O O . ASP A 1 276 ? 31.058 5.044 -7.233 1.00 54.62 276 ASP A O 1
ATOM 2256 N N . GLY A 1 277 ? 29.215 4.474 -8.382 1.00 51.16 277 GLY A N 1
ATOM 2257 C CA . GLY A 1 277 ? 29.806 3.365 -9.125 1.00 51.16 277 GLY A CA 1
ATOM 2258 C C . GLY A 1 277 ? 30.089 2.088 -8.340 1.00 51.16 277 GLY A C 1
ATOM 2259 O O . GLY A 1 277 ? 30.703 1.207 -8.926 1.00 51.16 277 GLY A O 1
ATOM 2260 N N . ASN A 1 278 ? 29.670 1.947 -7.072 1.00 49.47 278 ASN A N 1
ATOM 2261 C CA . ASN A 1 278 ? 29.961 0.715 -6.315 1.00 49.47 278 ASN A CA 1
ATOM 2262 C C . ASN A 1 278 ? 28.910 0.222 -5.303 1.00 49.47 278 ASN A C 1
ATOM 2264 O O . ASN A 1 278 ? 29.144 -0.817 -4.690 1.00 49.47 278 ASN A O 1
ATOM 2268 N N . LEU A 1 279 ? 27.761 0.880 -5.102 1.00 60.53 279 LEU A N 1
ATOM 2269 C CA . LEU A 1 279 ? 26.769 0.394 -4.126 1.00 60.53 279 LEU A CA 1
ATOM 2270 C C . LEU A 1 279 ? 25.326 0.537 -4.625 1.00 60.53 279 LEU A C 1
ATOM 2272 O O . LEU A 1 279 ? 24.859 1.634 -4.930 1.00 60.53 279 LEU A O 1
ATOM 2276 N N . LEU A 1 280 ? 24.602 -0.583 -4.651 1.00 67.25 280 LEU A N 1
ATOM 2277 C CA . LEU A 1 280 ? 23.141 -0.577 -4.638 1.00 67.25 280 LEU A CA 1
ATOM 2278 C C . LEU A 1 280 ? 22.693 0.041 -3.310 1.00 67.25 280 LEU A C 1
ATOM 2280 O O . LEU A 1 280 ? 23.195 -0.326 -2.248 1.00 67.25 280 LEU A O 1
ATOM 2284 N N . ARG A 1 281 ? 21.774 1.004 -3.362 1.00 76.12 281 ARG A N 1
ATOM 2285 C CA . ARG A 1 281 ? 21.132 1.562 -2.176 1.00 76.12 281 ARG A CA 1
ATOM 2286 C C . ARG A 1 281 ? 19.730 0.996 -2.092 1.00 76.12 281 ARG A C 1
ATOM 2288 O O . ARG A 1 281 ? 18.924 1.218 -2.988 1.00 76.12 281 ARG A O 1
ATOM 2295 N N . THR A 1 282 ? 19.433 0.330 -0.993 1.00 79.25 282 THR A N 1
ATOM 2296 C CA . THR A 1 282 ? 18.065 -0.028 -0.649 1.00 79.25 282 THR A CA 1
ATOM 2297 C C . THR A 1 282 ? 17.435 1.145 0.110 1.00 79.25 282 THR A C 1
ATOM 2299 O O . THR A 1 282 ? 18.102 1.828 0.898 1.00 79.25 282 THR A O 1
ATOM 2302 N N . VAL A 1 283 ? 16.183 1.480 -0.200 1.00 85.31 283 VAL A N 1
ATOM 2303 C CA . VAL A 1 283 ? 15.465 2.611 0.411 1.00 85.31 283 VAL A CA 1
ATOM 2304 C C . VAL A 1 283 ? 14.118 2.117 0.915 1.00 85.31 283 VAL A C 1
ATOM 2306 O O . VAL A 1 283 ? 13.479 1.292 0.270 1.00 85.31 283 VAL A O 1
ATOM 2309 N N . VAL A 1 284 ? 13.704 2.601 2.084 1.00 89.00 284 VAL A N 1
ATOM 2310 C CA . VAL A 1 284 ? 12.346 2.399 2.595 1.00 89.00 284 VAL A CA 1
ATOM 2311 C C . VAL A 1 284 ? 11.508 3.583 2.138 1.00 89.00 284 VAL A C 1
ATOM 2313 O O . VAL A 1 284 ? 11.863 4.707 2.495 1.00 89.00 284 VAL A O 1
ATOM 2316 N N . LEU A 1 285 ? 10.473 3.325 1.340 1.00 93.12 285 LEU A N 1
ATOM 2317 C CA . LEU A 1 285 ? 9.510 4.340 0.888 1.00 93.12 285 LEU A CA 1
ATOM 2318 C C . LEU A 1 285 ? 8.097 4.083 1.422 1.00 93.12 285 LEU A C 1
ATOM 2320 O O . LEU A 1 285 ? 7.286 5.005 1.505 1.00 93.12 285 LEU A O 1
ATOM 2324 N N . ASP A 1 286 ? 7.816 2.846 1.828 1.00 94.88 286 ASP A N 1
ATOM 2325 C CA . ASP A 1 286 ? 6.546 2.459 2.420 1.00 94.88 286 ASP A CA 1
ATOM 2326 C C . ASP A 1 286 ? 6.621 2.583 3.940 1.00 94.88 286 ASP A C 1
ATOM 2328 O O . ASP A 1 286 ? 7.468 1.970 4.603 1.00 94.88 286 ASP A O 1
ATOM 2332 N N . HIS A 1 287 ? 5.714 3.373 4.504 1.00 95.75 287 HIS A N 1
ATOM 2333 C CA . HIS A 1 287 ? 5.746 3.728 5.917 1.00 95.75 287 HIS A CA 1
ATOM 2334 C C . HIS A 1 287 ? 4.396 3.540 6.587 1.00 95.75 287 HIS A C 1
ATOM 2336 O O . HIS A 1 287 ? 3.340 3.589 5.953 1.00 95.75 287 HIS A O 1
ATOM 2342 N N . PHE A 1 288 ? 4.454 3.409 7.911 1.00 95.50 288 PHE A N 1
ATOM 2343 C CA . PHE A 1 288 ? 3.304 3.538 8.791 1.00 95.50 288 PHE A CA 1
ATOM 2344 C C . PHE A 1 288 ? 3.507 4.718 9.737 1.00 95.50 288 PHE A C 1
ATOM 2346 O O . PHE A 1 288 ? 4.556 4.820 10.376 1.00 95.50 288 PHE A O 1
ATOM 2353 N N . LEU A 1 289 ? 2.504 5.587 9.855 1.00 94.88 289 LEU A N 1
ATOM 2354 C CA . LEU A 1 289 ? 2.468 6.653 10.857 1.00 94.88 289 LEU A CA 1
ATOM 2355 C C . LEU A 1 289 ? 1.279 6.420 11.777 1.00 94.88 289 LEU A C 1
ATOM 2357 O O . LEU A 1 289 ? 0.171 6.186 11.302 1.00 94.88 289 LEU A O 1
ATOM 2361 N N . ILE A 1 290 ? 1.504 6.458 13.085 1.00 92.69 290 ILE A N 1
ATOM 2362 C CA . ILE A 1 290 ? 0.510 6.045 14.074 1.00 92.69 290 ILE A CA 1
ATOM 2363 C C . ILE A 1 290 ? 0.385 7.112 15.162 1.00 92.69 290 ILE A C 1
ATOM 2365 O O . ILE A 1 290 ? 1.377 7.462 15.802 1.00 92.69 290 ILE A O 1
ATOM 2369 N N . LEU A 1 291 ? -0.846 7.569 15.405 1.00 90.69 291 LEU A N 1
ATOM 2370 C CA . LEU A 1 291 ? -1.222 8.452 16.514 1.00 90.69 291 LEU A CA 1
ATOM 2371 C C . LEU A 1 291 ? -2.193 7.739 17.469 1.00 90.69 291 LEU A C 1
ATOM 2373 O O . LEU A 1 291 ? -3.148 7.100 17.022 1.00 90.69 291 LEU A O 1
ATOM 2377 N N . GLY A 1 292 ? -1.941 7.824 18.782 1.00 80.56 292 GLY A N 1
ATOM 2378 C CA . GLY A 1 292 ? -2.821 7.325 19.854 1.00 80.56 292 GLY A CA 1
ATOM 2379 C C . GLY A 1 292 ? -2.117 7.165 21.216 1.00 80.56 292 GLY A C 1
ATOM 2380 O O . GLY A 1 292 ? -0.895 7.087 21.280 1.00 80.56 292 GLY A O 1
ATOM 2381 N N . ASP A 1 293 ? -2.894 7.089 22.303 1.00 65.56 293 ASP A N 1
ATOM 2382 C CA . ASP A 1 293 ? -2.438 7.377 23.684 1.00 65.56 293 ASP A CA 1
ATOM 2383 C C . ASP A 1 293 ? -1.448 6.404 24.361 1.00 65.56 293 ASP A C 1
ATOM 2385 O O . ASP A 1 293 ? -1.038 6.656 25.490 1.00 65.56 293 ASP A O 1
ATOM 2389 N N . SER A 1 294 ? -1.079 5.273 23.761 1.00 58.53 294 SER A N 1
ATOM 2390 C CA . SER A 1 294 ? -0.022 4.348 24.235 1.00 58.53 294 SER A CA 1
ATOM 2391 C C . SER A 1 294 ? -0.179 3.010 23.529 1.00 58.53 294 SER A C 1
ATOM 2393 O O . SER A 1 294 ? -1.295 2.533 23.298 1.00 58.53 294 SER A O 1
ATOM 2395 N N . TYR A 1 295 ? 0.946 2.390 23.195 1.00 60.66 295 TYR A N 1
ATOM 2396 C CA . TYR A 1 295 ? 0.982 1.113 22.506 1.00 60.66 295 TYR A CA 1
ATOM 2397 C C . TYR A 1 295 ? 2.046 0.221 23.149 1.00 60.66 295 TYR A C 1
ATOM 2399 O O . TYR A 1 295 ? 3.198 0.634 23.263 1.00 60.66 295 TYR A O 1
ATOM 2407 N N . ASP A 1 296 ? 1.683 -1.016 23.484 1.00 56.97 296 ASP A N 1
ATOM 2408 C CA . ASP A 1 296 ? 2.661 -2.079 23.719 1.00 56.97 296 ASP A CA 1
ATOM 2409 C C . ASP A 1 296 ? 3.012 -2.656 22.346 1.00 56.97 296 ASP A C 1
ATOM 2411 O O . ASP A 1 296 ? 2.293 -3.499 21.800 1.00 56.97 296 ASP A O 1
ATOM 2415 N N . GLN A 1 297 ? 4.043 -2.103 21.714 1.00 55.75 297 GLN A N 1
ATOM 2416 C CA . GLN A 1 297 ? 4.331 -2.388 20.313 1.00 55.75 297 GLN A CA 1
ATOM 2417 C C . GLN A 1 297 ? 5.295 -3.544 20.174 1.00 55.75 297 GLN A C 1
ATOM 2419 O O . GLN A 1 297 ? 6.458 -3.457 20.554 1.00 55.75 297 GLN A O 1
ATOM 2424 N N . GLU A 1 298 ? 4.814 -4.590 19.522 1.00 54.72 298 GLU A N 1
ATOM 2425 C CA . GLU A 1 298 ? 5.675 -5.529 18.834 1.00 54.72 298 GLU A CA 1
ATOM 2426 C C . GLU A 1 298 ? 5.506 -5.261 17.339 1.00 54.72 298 GLU A C 1
ATOM 2428 O O . GLU A 1 298 ? 4.550 -5.711 16.704 1.00 54.72 298 GLU A O 1
ATOM 2433 N N . VAL A 1 299 ? 6.407 -4.453 16.776 1.00 55.62 299 VAL A N 1
ATOM 2434 C CA . VAL A 1 299 ? 6.539 -4.374 15.322 1.00 55.62 299 VAL A CA 1
ATOM 2435 C C . VAL A 1 299 ? 7.183 -5.679 14.901 1.00 55.62 299 VAL A C 1
ATOM 2437 O O . VAL A 1 299 ? 8.382 -5.854 15.079 1.00 55.62 299 VAL A O 1
ATOM 2440 N N . ILE A 1 300 ? 6.377 -6.607 14.397 1.00 57.00 300 ILE A N 1
ATOM 2441 C CA . ILE A 1 300 ? 6.866 -7.834 13.775 1.00 57.00 300 ILE A CA 1
ATOM 2442 C C . ILE A 1 300 ? 7.004 -7.514 12.283 1.00 57.00 300 ILE A C 1
ATOM 2444 O O . ILE A 1 300 ? 5.974 -7.468 11.598 1.00 57.00 300 ILE A O 1
ATOM 2448 N N . PRO A 1 301 ? 8.223 -7.238 11.767 1.00 55.19 301 PRO A N 1
ATOM 2449 C CA . PRO A 1 301 ? 8.432 -7.063 10.339 1.00 55.19 301 PRO A CA 1
ATOM 2450 C C . PRO A 1 301 ? 8.020 -8.363 9.677 1.00 55.19 301 PRO A C 1
ATOM 2452 O O . PRO A 1 301 ? 8.423 -9.443 10.109 1.00 55.19 301 PRO A O 1
ATOM 2455 N N . ILE A 1 302 ? 7.162 -8.270 8.673 1.00 55.03 302 ILE A N 1
ATOM 2456 C CA . ILE A 1 302 ? 6.546 -9.465 8.134 1.00 55.03 302 ILE A CA 1
ATOM 2457 C C . ILE A 1 302 ? 7.435 -10.092 7.057 1.00 55.03 302 ILE A C 1
ATOM 2459 O O . ILE A 1 302 ? 7.125 -10.076 5.872 1.00 55.03 302 ILE A O 1
ATOM 2463 N N . ASP A 1 303 ? 8.536 -10.696 7.486 1.00 54.44 303 ASP A N 1
ATOM 2464 C CA . ASP A 1 303 ? 9.466 -11.453 6.643 1.00 54.44 303 ASP A CA 1
ATOM 2465 C C . ASP A 1 303 ? 8.920 -12.827 6.190 1.00 54.44 303 ASP A C 1
ATOM 2467 O O . ASP A 1 303 ? 9.608 -13.577 5.501 1.00 54.44 303 ASP A O 1
ATOM 2471 N N . LYS A 1 304 ? 7.669 -13.156 6.549 1.00 48.91 304 LYS A N 1
ATOM 2472 C CA . LYS A 1 304 ? 7.005 -14.449 6.278 1.00 48.91 304 LYS A CA 1
ATOM 2473 C C . LYS A 1 304 ? 5.793 -14.370 5.342 1.00 48.91 304 LYS A C 1
ATOM 2475 O O . LYS A 1 304 ? 5.043 -15.338 5.246 1.00 48.91 304 LYS A O 1
ATOM 2480 N N . LEU A 1 305 ? 5.558 -13.227 4.694 1.00 48.50 305 LEU A N 1
ATOM 2481 C CA . LEU A 1 305 ? 4.322 -12.977 3.938 1.00 48.50 305 LEU A CA 1
ATOM 2482 C C . LEU A 1 305 ? 4.181 -13.821 2.676 1.00 48.50 305 LEU A C 1
ATOM 2484 O O . LEU A 1 305 ? 3.072 -14.238 2.358 1.00 48.50 305 LEU A O 1
ATOM 2488 N N . VAL A 1 306 ? 5.292 -14.080 1.987 1.00 52.78 306 VAL A N 1
ATOM 2489 C CA . VAL A 1 306 ? 5.333 -14.878 0.761 1.00 52.78 306 VAL A CA 1
ATOM 2490 C C . VAL A 1 306 ? 6.696 -15.566 0.673 1.00 52.78 306 VAL A C 1
ATOM 2492 O O . VAL A 1 306 ? 7.720 -14.916 0.870 1.00 52.78 306 VAL A O 1
ATOM 2495 N N . SER A 1 307 ? 6.773 -16.854 0.347 1.00 51.16 307 SER A N 1
ATOM 2496 C CA . SER A 1 307 ? 8.070 -17.524 0.144 1.00 51.16 307 SER A CA 1
ATOM 2497 C C . SER A 1 307 ? 8.944 -16.831 -0.916 1.00 51.16 307 SER A C 1
ATOM 2499 O O . SER A 1 307 ? 10.158 -16.784 -0.753 1.00 51.16 307 SER A O 1
ATOM 2501 N N . SER A 1 308 ? 8.346 -16.211 -1.940 1.00 48.91 308 SER A N 1
ATOM 2502 C CA . SER A 1 308 ? 9.064 -15.388 -2.929 1.00 48.91 308 SER A CA 1
ATOM 2503 C C . SER A 1 308 ? 9.514 -14.025 -2.388 1.00 48.91 308 SER A C 1
ATOM 2505 O O . SER A 1 308 ? 10.528 -13.490 -2.831 1.00 48.91 308 SER A O 1
ATOM 2507 N N . SER A 1 309 ? 8.835 -13.475 -1.371 1.00 51.31 309 SER A N 1
ATOM 2508 C CA . SER A 1 309 ? 9.308 -12.261 -0.690 1.00 51.31 309 SER A CA 1
ATOM 2509 C C . SER A 1 309 ? 10.601 -12.506 0.086 1.00 51.31 309 SER A C 1
ATOM 2511 O O . SER A 1 309 ? 11.388 -11.583 0.223 1.00 51.31 309 SER A O 1
ATOM 2513 N N . LEU A 1 310 ? 10.888 -13.741 0.519 1.00 55.28 310 LEU A N 1
ATOM 2514 C CA . LEU A 1 310 ? 12.162 -14.076 1.163 1.00 55.28 310 LEU A CA 1
ATOM 2515 C C . LEU A 1 310 ? 13.357 -13.910 0.217 1.00 55.28 310 LEU A C 1
ATOM 2517 O O . LEU A 1 310 ? 14.404 -13.444 0.654 1.00 55.28 310 LEU A O 1
ATOM 2521 N N . GLU A 1 311 ? 13.217 -14.246 -1.067 1.00 59.34 311 GLU A N 1
ATOM 2522 C CA . GLU A 1 311 ? 14.286 -14.051 -2.056 1.00 59.34 311 GLU A CA 1
ATOM 2523 C C . GLU A 1 311 ? 14.518 -12.565 -2.343 1.00 59.34 311 GLU A C 1
ATOM 2525 O O . GLU A 1 311 ? 15.660 -12.105 -2.308 1.00 59.34 311 GLU A O 1
ATOM 2530 N N . ALA A 1 312 ? 13.441 -11.791 -2.518 1.00 55.38 312 ALA A N 1
ATOM 2531 C CA . ALA A 1 312 ? 13.528 -10.338 -2.666 1.00 55.38 312 ALA A CA 1
ATOM 2532 C C . ALA A 1 312 ? 14.109 -9.666 -1.407 1.00 55.38 312 ALA A C 1
ATOM 2534 O O . ALA A 1 312 ? 14.976 -8.803 -1.499 1.00 55.38 312 ALA A O 1
ATOM 2535 N N . LEU A 1 313 ? 13.703 -10.103 -0.213 1.00 58.75 313 LEU A N 1
ATOM 2536 C CA . LEU A 1 313 ? 14.241 -9.611 1.055 1.00 58.75 313 LEU A CA 1
ATOM 2537 C C . LEU A 1 313 ? 15.708 -10.004 1.251 1.00 58.75 313 LEU A C 1
ATOM 2539 O O . LEU A 1 313 ? 16.470 -9.205 1.783 1.00 58.75 313 LEU A O 1
ATOM 2543 N N . ASN A 1 314 ? 16.127 -11.190 0.805 1.00 61.06 314 ASN A N 1
ATOM 2544 C CA . ASN A 1 314 ? 17.536 -11.589 0.809 1.00 61.06 314 ASN A CA 1
ATOM 2545 C C . ASN A 1 314 ? 18.377 -10.752 -0.162 1.00 61.06 314 ASN A C 1
ATOM 2547 O O . ASN A 1 314 ? 19.565 -10.584 0.074 1.00 61.06 314 ASN A O 1
ATOM 2551 N N . LEU A 1 315 ? 17.782 -10.226 -1.237 1.00 57.22 315 LEU A N 1
ATOM 2552 C CA . LEU A 1 315 ? 18.442 -9.266 -2.122 1.00 57.22 315 LEU A CA 1
ATOM 2553 C C . LEU A 1 315 ? 18.561 -7.873 -1.484 1.00 57.22 315 LEU A C 1
ATOM 2555 O O . LEU A 1 315 ? 19.499 -7.136 -1.781 1.00 57.22 315 LEU A O 1
ATOM 2559 N N . LEU A 1 316 ? 17.586 -7.506 -0.649 1.00 53.81 316 LEU A N 1
ATOM 2560 C CA . LEU A 1 316 ? 17.512 -6.207 0.021 1.00 53.81 316 LEU A CA 1
ATOM 2561 C C . LEU A 1 316 ? 18.360 -6.124 1.306 1.00 53.81 316 LEU A C 1
ATOM 2563 O O . LEU A 1 316 ? 18.636 -5.012 1.767 1.00 53.81 316 LEU A O 1
ATOM 2567 N N . ARG A 1 317 ? 18.730 -7.272 1.887 1.00 56.00 317 ARG A N 1
ATOM 2568 C CA . ARG A 1 317 ? 19.596 -7.418 3.070 1.00 56.00 317 ARG A CA 1
ATOM 2569 C C . ARG A 1 317 ? 21.070 -7.454 2.678 1.00 56.00 317 ARG A C 1
ATOM 2571 O O . ARG A 1 317 ? 21.859 -6.819 3.412 1.00 56.00 317 ARG A O 1
#

Organism: NCBI:txid412755